Protein AF-A0A7G2CGA3-F1 (afdb_monomer)

Foldseek 3Di:
DVQQVDPAADPPDPDPQLRRGLCNLLDDPLLSVCCVPVHDVVSVVLLPDADDAFQDHDHPVSNVQSVVQVCVVCVVVVVVCVVPVPDDDDDDRRGRDDDPVCLPWDDFDRGTLVRLLPCVVCVQDDDDPLPSRLVRLLVVLVCLQPLAQDPDDLVNLCVLLVNPPCPPVPVDPDDPLVVLVVSLVVLCVVLPCVVDVVSVVSNVSNVVSSVVSPPPDPPPSHRDVVSVLSSLSSLLVSCVNVVVPPLVDDNPCVVVLVVVVVVLVVPPCQVVDPDNSVVSSVSNVVSNVVSHDPPDD

Sequence (297 aa):
MTHLVQSFTFSQSTNETVRHSILSPLFPPAMVCYLNNHGPERFADIFLGEYETPETVWGKEMRRFLSSKIAFHVSDFTARLLGNNTLLYQYCPIAAVEYEQLRNEIFCHQYYLRHLCNEQLYPDWTILEPVSFLRAILDTWRLELNKKPNELTTDLCLEELEITDLKAEISGDSFPLAKVRKAYFTLAAQFHPDKNPNGRERFEKIQKAYEFLTSSSIESSEPNPANIFLLLRSQSILFKRCSNVLKEYKYAGYELLLKLLKSELDDPEAFRKETILITLRSRVVLLYGRECPPQCG

Mean predicted aligned error: 13.31 Å

Solvent-accessible surface area (backbone atoms only — not comparable to full-atom values): 17760 Å² total; per-residue (Å²): 120,76,53,58,73,52,100,48,75,48,86,85,53,90,49,66,72,44,15,30,27,74,52,46,35,66,42,58,64,39,57,53,51,43,35,71,74,64,29,69,70,57,36,50,53,53,72,73,44,70,41,85,47,34,51,41,77,42,42,68,65,58,53,51,50,48,51,51,54,52,49,60,70,46,43,66,57,52,60,50,37,76,78,36,82,84,65,77,86,77,90,71,90,74,74,67,62,82,55,77,96,47,74,89,54,53,78,47,88,59,34,32,36,64,54,55,56,33,50,87,86,41,72,81,72,82,75,78,60,62,68,63,43,50,51,40,47,51,51,52,49,52,50,46,73,61,48,60,62,62,89,73,41,74,67,58,31,31,57,66,51,70,52,82,78,54,86,79,55,70,88,46,104,60,82,63,60,69,59,55,49,52,37,46,54,56,50,46,69,66,24,30,54,92,81,25,82,87,23,41,71,58,35,54,49,40,48,52,28,50,52,54,76,66,44,92,63,82,71,66,44,58,66,53,66,69,59,54,44,38,54,49,47,40,50,40,51,47,48,73,75,43,38,86,71,50,58,83,52,83,78,83,54,57,68,58,54,50,53,55,49,52,61,40,72,75,36,90,62,51,87,74,44,95,69,61,59,66,66,49,50,53,46,41,53,49,52,52,60,72,62,45,75,88,75,85,130

Secondary structure (DSSP, 8-state):
-GGGSS----TT-SSHHHHT-TTTTTS-HHHHHHHHHHHHHHHHHHHHS-EE-SS-EE-HHHHHHHHHHHHHHHHHHHHHHHH-TTPPPPP-PPPP---GGGTT--EETTEEHHHHT-TTT-TTPPPSSHHHHHHHHHHHHHHHHT----S--HHHHHHHTT--GGGGTTTSS---HHHHHHHHHHHHHHH-TTT-TT-HHHHHHHHHHHHHHHSS----SS--HHHHHHHHHHHHHHHHHHHHHHTTS--TTHHHHHHHHHHHHS-TTGGGSSS-HHHHHHHHHHHHHHHS-----

Structure (mmCIF, N/CA/C/O backbone):
data_AF-A0A7G2CGA3-F1
#
_entry.id   AF-A0A7G2CGA3-F1
#
loop_
_atom_site.group_PDB
_atom_site.id
_atom_site.type_symbol
_atom_site.label_atom_id
_atom_site.label_alt_id
_atom_site.label_comp_id
_atom_site.label_asym_id
_atom_site.label_entity_id
_atom_site.label_seq_id
_atom_site.pdbx_PDB_ins_code
_atom_site.Cartn_x
_atom_site.Cartn_y
_atom_site.Cartn_z
_atom_site.occupancy
_atom_site.B_iso_or_equiv
_atom_site.auth_seq_id
_atom_site.auth_comp_id
_atom_site.auth_asym_id
_atom_site.auth_atom_id
_atom_site.pdbx_PDB_model_num
ATOM 1 N N . MET A 1 1 ? -5.327 -18.948 -9.304 1.00 59.81 1 MET A N 1
ATOM 2 C CA . MET A 1 1 ? -5.048 -17.743 -10.115 1.00 59.81 1 MET A CA 1
ATOM 3 C C . MET A 1 1 ? -3.568 -17.690 -10.454 1.00 59.81 1 MET A C 1
ATOM 5 O O . MET A 1 1 ? -2.750 -17.935 -9.582 1.00 59.81 1 MET A O 1
ATOM 9 N N . THR A 1 2 ? -3.226 -17.410 -11.710 1.00 70.12 2 THR A N 1
ATOM 10 C CA . THR A 1 2 ? -1.874 -17.563 -12.284 1.00 70.12 2 THR A CA 1
ATOM 11 C C . THR A 1 2 ? -0.827 -16.603 -11.711 1.00 70.12 2 THR A C 1
ATOM 13 O O . THR A 1 2 ? 0.357 -16.915 -11.751 1.00 70.12 2 THR A O 1
ATOM 16 N N . HIS A 1 3 ? -1.243 -15.470 -11.134 1.00 73.69 3 HIS A N 1
ATOM 17 C CA . HIS A 1 3 ? -0.324 -14.453 -10.605 1.00 73.69 3 HIS A CA 1
ATOM 18 C C . HIS A 1 3 ? 0.443 -14.886 -9.339 1.00 73.69 3 HIS A C 1
ATOM 20 O O . HIS A 1 3 ? 1.430 -14.241 -9.005 1.00 73.69 3 HIS A O 1
ATOM 26 N N . LEU A 1 4 ? 0.009 -15.970 -8.677 1.00 73.88 4 LEU A N 1
ATOM 27 C CA . LEU A 1 4 ? 0.652 -16.576 -7.496 1.00 73.88 4 LEU A CA 1
ATOM 28 C C . LEU A 1 4 ? 1.499 -17.815 -7.835 1.00 73.88 4 LEU A C 1
ATOM 30 O O . LEU A 1 4 ? 2.078 -18.435 -6.952 1.00 73.88 4 LEU A O 1
ATOM 34 N N . VAL A 1 5 ? 1.517 -18.236 -9.105 1.00 67.50 5 VAL A N 1
ATOM 35 C CA . VAL A 1 5 ? 2.146 -19.503 -9.533 1.00 67.50 5 VAL A CA 1
ATOM 36 C C . VAL A 1 5 ? 3.648 -19.332 -9.790 1.00 67.50 5 VAL A C 1
ATOM 38 O O . VAL A 1 5 ? 4.376 -20.310 -9.940 1.00 67.50 5 VAL A O 1
ATOM 41 N N . GLN A 1 6 ? 4.136 -18.093 -9.830 1.00 65.75 6 GLN A N 1
ATOM 42 C CA . GLN A 1 6 ? 5.546 -17.798 -10.052 1.00 65.75 6 GLN A CA 1
ATOM 43 C C . GLN A 1 6 ? 6.284 -17.700 -8.716 1.00 65.75 6 GLN A C 1
ATOM 45 O O . GLN A 1 6 ? 5.798 -17.078 -7.775 1.00 65.75 6 GLN A O 1
ATOM 50 N N . SER A 1 7 ? 7.479 -18.289 -8.638 1.00 58.94 7 SER A N 1
ATOM 51 C CA . SER A 1 7 ? 8.369 -18.173 -7.481 1.00 58.94 7 SER A CA 1
ATOM 52 C C . SER A 1 7 ? 8.992 -16.773 -7.432 1.00 58.94 7 SER A C 1
ATOM 54 O O . SER A 1 7 ? 10.153 -16.584 -7.796 1.00 58.94 7 SER A O 1
ATOM 56 N N . PHE A 1 8 ? 8.202 -15.776 -7.043 1.00 60.16 8 PHE A N 1
ATOM 57 C CA . PHE A 1 8 ? 8.652 -14.404 -6.851 1.00 60.16 8 PHE A CA 1
ATOM 58 C C . PHE A 1 8 ? 8.225 -13.927 -5.463 1.00 60.16 8 PHE A C 1
ATOM 60 O O . PHE A 1 8 ? 7.083 -14.137 -5.058 1.00 60.16 8 PHE A O 1
ATOM 67 N N . THR A 1 9 ? 9.147 -13.302 -4.731 1.00 57.88 9 THR A N 1
ATOM 68 C CA . THR A 1 9 ? 8.876 -12.764 -3.394 1.00 57.88 9 THR A CA 1
ATOM 69 C C . THR A 1 9 ? 9.247 -11.292 -3.378 1.00 57.88 9 THR A C 1
ATOM 71 O O . THR A 1 9 ? 10.426 -10.944 -3.427 1.00 57.88 9 THR A O 1
ATOM 74 N N . PHE A 1 10 ? 8.248 -10.420 -3.289 1.00 60.41 10 PHE A N 1
ATOM 75 C CA . PHE A 1 10 ? 8.465 -8.998 -3.067 1.00 60.41 10 PHE A CA 1
ATOM 76 C C . PHE A 1 10 ? 8.585 -8.726 -1.560 1.00 60.41 10 PHE A C 1
ATOM 78 O O . PHE A 1 10 ? 7.677 -9.017 -0.779 1.00 60.41 10 PHE A O 1
ATOM 85 N N . SER A 1 11 ? 9.739 -8.221 -1.124 1.00 51.22 11 SER A N 1
ATOM 86 C CA . SER A 1 11 ? 10.135 -8.212 0.291 1.00 51.22 11 SER A CA 1
ATOM 87 C C . SER A 1 11 ? 9.393 -7.184 1.152 1.00 51.22 11 SER A C 1
ATOM 89 O O . SER A 1 11 ? 9.294 -7.390 2.363 1.00 51.22 11 SER A O 1
ATOM 91 N N . GLN A 1 12 ? 8.826 -6.127 0.562 1.00 55.16 12 GLN A N 1
ATOM 92 C CA . GLN A 1 12 ? 8.381 -4.941 1.308 1.00 55.16 12 GLN A CA 1
ATOM 93 C C . GLN A 1 12 ? 6.911 -4.947 1.768 1.00 55.16 12 GLN A C 1
ATOM 95 O O . GLN A 1 12 ? 6.556 -4.155 2.636 1.00 55.16 12 GLN A O 1
ATOM 100 N N . SER A 1 13 ? 6.035 -5.819 1.251 1.00 58.06 13 SER A N 1
ATOM 101 C CA . SER A 1 13 ? 4.614 -5.795 1.641 1.00 58.06 13 SER A CA 1
ATOM 102 C C . SER A 1 13 ? 4.315 -6.665 2.867 1.00 58.06 13 SER A C 1
ATOM 104 O O . SER A 1 13 ? 4.768 -7.802 2.960 1.00 58.06 13 SER A O 1
ATOM 106 N N . THR A 1 14 ? 3.486 -6.169 3.788 1.00 59.56 14 THR A N 1
ATOM 107 C CA . THR A 1 14 ? 3.021 -6.924 4.969 1.00 59.56 14 THR A CA 1
ATOM 108 C C . THR A 1 14 ? 2.018 -8.026 4.615 1.00 59.56 14 THR A C 1
ATOM 110 O O . THR A 1 14 ? 1.963 -9.045 5.297 1.00 59.56 14 THR A O 1
ATOM 113 N N . ASN A 1 15 ? 1.259 -7.853 3.529 1.00 68.25 15 ASN A N 1
ATOM 114 C CA . ASN A 1 15 ? 0.275 -8.828 3.061 1.00 68.25 15 ASN A CA 1
ATOM 115 C C . ASN A 1 15 ? 0.933 -9.943 2.239 1.00 68.25 15 ASN A C 1
ATOM 117 O O . ASN A 1 15 ? 1.568 -9.674 1.219 1.00 68.25 15 ASN A O 1
ATOM 121 N N . GLU A 1 16 ? 0.720 -11.195 2.642 1.00 70.94 16 GLU A N 1
ATOM 122 C CA . GLU A 1 16 ? 1.293 -12.395 2.015 1.00 70.94 16 GLU A CA 1
ATOM 123 C C . GLU A 1 16 ? 0.902 -12.534 0.534 1.00 70.94 16 GLU A C 1
ATOM 125 O O . GLU A 1 16 ? 1.762 -12.744 -0.319 1.00 70.94 16 GLU A O 1
ATOM 130 N N . THR A 1 17 ? -0.365 -12.284 0.193 1.00 73.81 17 THR A N 1
ATOM 131 C CA . THR A 1 17 ? -0.848 -12.297 -1.199 1.00 73.81 17 THR A CA 1
ATOM 132 C C . THR A 1 17 ? -0.090 -11.313 -2.089 1.00 73.81 17 THR A C 1
ATOM 134 O O . THR A 1 17 ? 0.246 -11.626 -3.229 1.00 73.81 17 THR A O 1
ATOM 137 N N . VAL A 1 18 ? 0.223 -10.128 -1.563 1.00 76.31 18 VAL A N 1
ATOM 138 C CA . VAL A 1 18 ? 0.983 -9.104 -2.290 1.00 76.31 18 VAL A CA 1
ATOM 139 C C . VAL A 1 18 ? 2.455 -9.512 -2.391 1.00 76.31 18 VAL A C 1
ATOM 141 O O . VAL A 1 18 ? 3.077 -9.308 -3.429 1.00 76.31 18 VAL A O 1
ATOM 144 N N . ARG A 1 19 ? 3.022 -10.179 -1.381 1.00 74.88 19 ARG A N 1
ATOM 145 C CA . ARG A 1 19 ? 4.416 -10.653 -1.449 1.00 74.88 19 ARG A CA 1
ATOM 146 C C . ARG A 1 19 ? 4.637 -11.672 -2.561 1.00 74.88 19 ARG A C 1
ATOM 148 O O . ARG A 1 19 ? 5.688 -11.642 -3.190 1.00 74.88 19 ARG A O 1
ATOM 155 N N . HIS A 1 20 ? 3.664 -12.545 -2.801 1.00 76.19 20 HIS A N 1
ATOM 156 C CA . HIS A 1 20 ? 3.784 -13.652 -3.755 1.00 76.19 20 HIS A CA 1
ATOM 157 C C . HIS A 1 20 ? 3.215 -13.355 -5.144 1.00 76.19 20 HIS A C 1
ATOM 159 O O . HIS A 1 20 ? 3.249 -14.212 -6.026 1.00 76.19 20 HIS A O 1
ATOM 165 N N . SER A 1 21 ? 2.678 -12.155 -5.358 1.00 81.44 21 SER A N 1
ATOM 166 C CA . SER A 1 21 ? 2.098 -11.779 -6.640 1.00 81.44 21 SER A CA 1
ATOM 167 C C . SER A 1 21 ? 3.138 -11.151 -7.564 1.00 81.44 21 SER A C 1
ATOM 169 O O . SER A 1 21 ? 3.772 -10.150 -7.228 1.00 81.44 21 SER A O 1
ATOM 171 N N . ILE A 1 22 ? 3.247 -11.674 -8.790 1.00 82.00 22 ILE A N 1
ATOM 172 C CA . ILE A 1 22 ? 4.050 -11.049 -9.859 1.00 82.00 22 ILE A CA 1
ATOM 173 C C . ILE A 1 22 ? 3.524 -9.660 -10.255 1.00 82.00 22 ILE A C 1
ATOM 175 O O . ILE A 1 22 ? 4.232 -8.867 -10.866 1.00 82.00 22 ILE A O 1
ATOM 179 N N . LEU A 1 23 ? 2.269 -9.358 -9.917 1.00 85.75 23 LEU A N 1
ATOM 180 C CA . LEU A 1 23 ? 1.613 -8.098 -10.252 1.00 85.75 23 LEU A CA 1
ATOM 181 C C . LEU A 1 23 ? 1.938 -6.970 -9.270 1.00 85.75 23 LEU A C 1
ATOM 183 O O . LEU A 1 23 ? 1.654 -5.815 -9.574 1.00 85.75 23 LEU A O 1
ATOM 187 N N . SER A 1 24 ? 2.550 -7.274 -8.128 1.00 84.56 24 SER A N 1
ATOM 188 C CA . SER A 1 24 ? 2.861 -6.296 -7.080 1.00 84.56 24 SER A CA 1
ATOM 189 C C . SER A 1 24 ? 3.786 -5.150 -7.496 1.00 84.56 24 SER A C 1
ATOM 191 O O . SER A 1 24 ? 3.581 -4.045 -7.007 1.00 84.56 24 SER A O 1
ATOM 193 N N . PRO A 1 25 ? 4.757 -5.331 -8.414 1.00 82.12 25 PRO A N 1
ATOM 194 C CA . PRO A 1 25 ? 5.525 -4.208 -8.947 1.00 82.12 25 PRO A CA 1
ATOM 195 C C . PRO A 1 25 ? 4.696 -3.294 -9.856 1.00 82.12 25 PRO A C 1
ATOM 197 O O . PRO A 1 25 ? 5.048 -2.137 -10.044 1.00 82.12 25 PRO A O 1
ATOM 200 N N . LEU A 1 26 ? 3.621 -3.801 -10.461 1.00 86.19 26 LEU A N 1
ATOM 201 C CA . LEU A 1 26 ? 2.827 -3.061 -11.442 1.00 86.19 26 LEU A CA 1
ATOM 202 C C . LEU A 1 26 ? 1.631 -2.368 -10.797 1.00 86.19 26 LEU A C 1
ATOM 204 O O . LEU A 1 26 ? 1.320 -1.229 -11.135 1.00 86.19 26 LEU A O 1
ATOM 208 N N . PHE A 1 27 ? 0.944 -3.056 -9.895 1.00 88.62 27 PHE A N 1
ATOM 209 C CA . PHE A 1 27 ? -0.330 -2.621 -9.346 1.00 88.62 27 PHE A CA 1
ATOM 210 C C . PHE A 1 27 ? -0.225 -2.202 -7.883 1.00 88.62 27 PHE A C 1
ATOM 212 O O . PHE A 1 27 ? 0.575 -2.766 -7.136 1.00 88.62 27 PHE A O 1
ATOM 219 N N . PRO A 1 28 ? -1.093 -1.276 -7.438 1.00 89.12 28 PRO A N 1
ATOM 220 C CA . PRO A 1 28 ? -1.254 -1.010 -6.020 1.00 89.12 28 PRO A CA 1
ATOM 221 C C . PRO A 1 28 ? -1.604 -2.291 -5.240 1.00 89.12 28 PRO A C 1
ATOM 223 O O . PRO A 1 28 ? -2.365 -3.124 -5.749 1.00 89.12 28 PRO A O 1
ATOM 226 N N . PRO A 1 29 ? -1.147 -2.431 -3.981 1.00 86.56 29 PRO A N 1
ATOM 227 C CA . PRO A 1 29 ? -1.445 -3.596 -3.143 1.00 86.56 29 PRO A CA 1
ATOM 228 C C . PRO A 1 29 ? -2.942 -3.927 -3.055 1.00 86.56 29 PRO A C 1
ATOM 230 O O . PRO A 1 29 ? -3.324 -5.094 -3.118 1.00 86.56 29 PRO A O 1
ATOM 233 N N . ALA A 1 30 ? -3.792 -2.898 -2.989 1.00 88.06 30 ALA A N 1
ATOM 234 C CA . ALA A 1 30 ? -5.242 -3.044 -2.936 1.00 88.06 30 ALA A CA 1
ATOM 235 C C . ALA A 1 30 ? -5.818 -3.754 -4.161 1.00 88.06 30 ALA A C 1
ATOM 237 O O . ALA A 1 30 ? -6.663 -4.629 -4.025 1.00 88.06 30 ALA A O 1
ATOM 238 N N . MET A 1 31 ? -5.311 -3.448 -5.356 1.00 89.19 31 MET A N 1
ATOM 239 C CA . MET A 1 31 ? -5.761 -4.086 -6.590 1.00 89.19 31 MET A CA 1
ATOM 240 C C . MET A 1 31 ? -5.365 -5.559 -6.672 1.00 89.19 31 MET A C 1
ATOM 242 O O . MET A 1 31 ? -6.126 -6.374 -7.191 1.00 89.19 31 MET A O 1
ATOM 246 N N . VAL A 1 32 ? -4.192 -5.910 -6.140 1.00 88.38 32 VAL A N 1
ATOM 247 C CA . VAL A 1 32 ? -3.752 -7.307 -6.046 1.00 88.38 32 VAL A CA 1
ATOM 248 C C . VAL A 1 32 ? -4.652 -8.081 -5.079 1.00 88.38 32 VAL A C 1
ATOM 250 O O . VAL A 1 32 ? -5.121 -9.168 -5.419 1.00 88.38 32 VAL A O 1
ATOM 253 N N . CYS A 1 33 ? -4.960 -7.505 -3.913 1.00 87.00 33 CYS A N 1
ATOM 254 C CA . CYS A 1 33 ? -5.919 -8.087 -2.972 1.00 87.00 33 CYS A CA 1
ATOM 255 C C . CYS A 1 33 ? -7.327 -8.193 -3.582 1.00 87.00 33 CYS A C 1
ATOM 257 O O . CYS A 1 33 ? -7.973 -9.231 -3.453 1.00 87.00 33 CYS A O 1
ATOM 259 N N . TYR A 1 34 ? -7.780 -7.165 -4.304 1.00 88.50 34 TYR A N 1
ATOM 260 C CA . TYR A 1 34 ? -9.086 -7.145 -4.961 1.00 88.50 34 TYR A CA 1
ATOM 261 C C . TYR A 1 34 ? -9.213 -8.264 -5.995 1.00 88.50 34 TYR A C 1
ATOM 263 O O . TYR A 1 34 ? -10.202 -8.997 -5.999 1.00 88.50 34 TYR A O 1
ATOM 271 N N . LEU A 1 35 ? -8.183 -8.452 -6.830 1.00 89.44 35 LEU A N 1
ATOM 272 C CA . LEU A 1 35 ? -8.121 -9.559 -7.781 1.00 89.44 35 LEU A CA 1
ATOM 273 C C . LEU A 1 35 ? -8.224 -10.908 -7.067 1.00 89.44 35 LEU A C 1
ATOM 275 O O . LEU A 1 35 ? -8.931 -11.793 -7.544 1.00 89.44 35 LEU A O 1
ATOM 279 N N . ASN A 1 36 ? -7.538 -11.059 -5.930 1.00 87.00 36 ASN A N 1
ATOM 280 C CA . ASN A 1 36 ? -7.558 -12.294 -5.157 1.00 87.00 36 ASN A CA 1
ATOM 281 C C . ASN A 1 36 ? -8.939 -12.598 -4.549 1.00 87.00 36 ASN A C 1
ATOM 283 O O . ASN A 1 36 ? -9.370 -13.749 -4.561 1.00 87.00 36 ASN A O 1
ATOM 287 N N . ASN A 1 37 ? -9.635 -11.573 -4.057 1.00 86.50 37 ASN A N 1
ATOM 288 C CA . ASN A 1 37 ? -10.886 -11.726 -3.314 1.00 86.50 37 ASN A CA 1
ATOM 289 C C . ASN A 1 37 ? -12.129 -11.780 -4.216 1.00 86.50 37 ASN A C 1
ATOM 291 O O . ASN A 1 37 ? -13.026 -12.584 -3.976 1.00 86.50 37 ASN A O 1
ATOM 295 N N . HIS A 1 38 ? -12.192 -10.936 -5.251 1.00 87.00 38 HIS A N 1
ATOM 296 C CA . HIS A 1 38 ? -13.372 -10.784 -6.115 1.00 87.00 38 HIS A CA 1
ATOM 297 C C . HIS A 1 38 ? -13.230 -11.469 -7.480 1.00 87.00 38 HIS A C 1
ATOM 299 O O . HIS A 1 38 ? -14.215 -11.601 -8.209 1.00 87.00 38 HIS A O 1
ATOM 305 N N . GLY A 1 39 ? -12.025 -11.925 -7.825 1.00 89.12 39 GLY A N 1
ATOM 306 C CA . GLY A 1 39 ? -11.748 -12.635 -9.067 1.00 89.12 39 GLY A CA 1
ATOM 307 C C . GLY A 1 39 ? -11.509 -11.728 -10.285 1.00 89.12 39 GLY A C 1
ATOM 308 O O . GLY A 1 39 ? -11.606 -10.500 -10.211 1.00 89.12 39 GLY A O 1
ATOM 309 N N . PRO A 1 40 ? -11.166 -12.338 -11.436 1.00 90.62 40 PRO A N 1
ATOM 310 C CA . PRO A 1 40 ? -10.675 -11.619 -12.611 1.00 90.62 40 PRO A CA 1
ATOM 311 C C . PRO A 1 40 ? -11.746 -10.804 -13.341 1.00 90.62 40 PRO A C 1
ATOM 313 O O . PRO A 1 40 ? -11.421 -9.759 -13.895 1.00 90.62 40 PRO A O 1
ATOM 316 N N . GLU A 1 41 ? -13.007 -11.245 -13.338 1.00 90.69 41 GLU A N 1
ATOM 317 C CA . GLU A 1 41 ? -14.095 -10.536 -14.029 1.00 90.69 41 GLU A CA 1
ATOM 318 C C . GLU A 1 41 ? -14.362 -9.175 -13.379 1.00 90.69 41 GLU A C 1
ATOM 320 O O . GLU A 1 41 ? -14.282 -8.142 -14.038 1.00 90.69 41 GLU A O 1
ATOM 325 N N . ARG A 1 42 ? -14.553 -9.159 -12.054 1.00 90.12 42 ARG A N 1
ATOM 326 C CA . ARG A 1 42 ? -14.724 -7.918 -11.283 1.00 90.12 42 ARG A CA 1
ATOM 327 C C . ARG A 1 42 ? -13.490 -7.031 -11.343 1.00 90.12 42 ARG A C 1
ATOM 329 O O . ARG A 1 42 ? -13.606 -5.812 -11.410 1.00 90.12 42 ARG A O 1
ATOM 336 N N . PHE A 1 43 ? -12.303 -7.632 -11.338 1.00 91.56 43 PHE A N 1
ATOM 337 C CA . PHE A 1 43 ? -11.066 -6.883 -11.510 1.00 91.56 43 PHE A CA 1
ATOM 338 C C . PHE A 1 43 ? -11.001 -6.175 -12.868 1.00 91.56 43 PHE A C 1
ATOM 340 O O . PHE A 1 43 ? -10.539 -5.040 -12.921 1.00 91.56 43 PHE A O 1
ATOM 347 N N . ALA A 1 44 ? -11.459 -6.806 -13.955 1.00 92.12 44 ALA A N 1
ATOM 348 C CA . ALA A 1 44 ? -11.476 -6.181 -15.276 1.00 92.12 44 ALA A CA 1
ATOM 349 C C . ALA A 1 44 ? -12.384 -4.942 -15.303 1.00 92.12 44 ALA A C 1
ATOM 351 O O . ALA A 1 44 ? -11.978 -3.912 -15.844 1.00 92.12 44 ALA A O 1
ATOM 352 N N . ASP A 1 45 ? -13.548 -5.006 -14.652 1.00 91.44 45 ASP A N 1
ATOM 353 C CA . ASP A 1 45 ? -14.443 -3.853 -14.499 1.00 91.44 45 ASP A CA 1
ATOM 354 C C . ASP A 1 45 ? -13.742 -2.704 -13.759 1.00 91.44 45 ASP A C 1
ATOM 356 O O . ASP A 1 45 ? -13.696 -1.577 -14.258 1.00 91.44 45 ASP A O 1
ATOM 360 N N . ILE A 1 46 ? -13.111 -3.003 -12.613 1.00 91.50 46 ILE A N 1
ATOM 361 C CA . ILE A 1 46 ? -12.335 -2.015 -11.850 1.00 91.50 46 ILE A CA 1
ATOM 362 C C . ILE A 1 46 ? -11.198 -1.434 -12.692 1.00 91.50 46 ILE A C 1
ATOM 364 O O . ILE A 1 46 ? -11.008 -0.220 -12.736 1.00 91.50 46 ILE A O 1
ATOM 368 N N . PHE A 1 47 ? -10.458 -2.287 -13.397 1.00 90.81 47 PHE A N 1
ATOM 369 C CA . PHE A 1 47 ? -9.324 -1.883 -14.218 1.00 90.81 47 PHE A CA 1
ATOM 370 C C . PHE A 1 47 ? -9.741 -0.993 -15.398 1.00 90.81 47 PHE A C 1
ATOM 372 O O . PHE A 1 47 ? -8.959 -0.148 -15.833 1.00 90.81 47 PHE A O 1
ATOM 379 N N . LEU A 1 48 ? -10.951 -1.153 -15.936 1.00 90.75 48 LEU A N 1
ATOM 380 C CA . LEU A 1 48 ? -11.457 -0.344 -17.047 1.00 90.75 48 LEU A CA 1
ATOM 381 C C . LEU A 1 48 ? -12.195 0.925 -16.592 1.00 90.75 48 LEU A C 1
ATOM 383 O O . LEU A 1 48 ? -12.250 1.892 -17.363 1.00 90.75 48 LEU A O 1
ATOM 387 N N . GLY A 1 49 ? -12.706 0.957 -15.365 1.00 90.12 49 GLY A N 1
ATOM 388 C CA . GLY A 1 49 ? -13.404 2.110 -14.805 1.00 90.12 49 GLY A CA 1
ATOM 389 C C . GLY A 1 49 ? -12.516 3.083 -14.026 1.00 90.12 49 GLY A C 1
ATOM 390 O O . GLY A 1 49 ? -11.293 3.140 -14.189 1.00 90.12 49 GLY A O 1
ATOM 391 N N . GLU A 1 50 ? -13.183 3.902 -13.217 1.00 91.75 50 GLU A N 1
ATOM 392 C CA . GLU A 1 50 ? -12.599 4.877 -12.299 1.00 91.75 50 GLU A CA 1
ATOM 393 C C . GLU A 1 50 ? -13.307 4.719 -10.953 1.00 91.75 50 GLU A C 1
ATOM 395 O O . GLU A 1 50 ? -14.533 4.811 -10.878 1.00 91.75 50 GLU A O 1
ATOM 400 N N . TYR A 1 51 ? -12.540 4.416 -9.909 1.00 88.81 51 TYR A N 1
ATOM 401 C CA . TYR A 1 51 ? -13.061 4.063 -8.595 1.00 88.81 51 TYR A CA 1
ATOM 402 C C . TYR A 1 51 ? -12.206 4.710 -7.510 1.00 88.81 51 TYR A C 1
ATOM 404 O O . TYR A 1 51 ? -10.984 4.587 -7.520 1.00 88.81 51 TYR A O 1
ATOM 412 N N . GLU A 1 52 ? -12.857 5.362 -6.551 1.00 87.44 52 GLU A N 1
ATOM 413 C CA . GLU A 1 52 ? -12.212 6.005 -5.396 1.00 87.44 52 GLU A CA 1
ATOM 414 C C . GLU A 1 52 ? -12.784 5.467 -4.082 1.00 87.44 52 GLU A C 1
ATOM 416 O O . GLU A 1 52 ? -13.161 6.208 -3.179 1.00 87.44 52 GLU A O 1
ATOM 421 N N . THR A 1 53 ? -12.903 4.148 -3.984 1.00 87.88 53 THR A N 1
ATOM 422 C CA . THR A 1 53 ? -13.499 3.462 -2.830 1.00 87.88 53 THR A CA 1
ATOM 423 C C . THR A 1 53 ? -12.450 3.123 -1.767 1.00 87.88 53 THR A C 1
ATOM 425 O O . THR A 1 53 ? -11.268 3.001 -2.094 1.00 87.88 53 THR A O 1
ATOM 428 N N . PRO A 1 54 ? -12.854 2.878 -0.506 1.00 85.25 54 PRO A N 1
ATOM 429 C CA . PRO A 1 54 ? -11.934 2.417 0.535 1.00 85.25 54 PRO A CA 1
ATOM 430 C C . PRO A 1 54 ? -11.167 1.134 0.178 1.00 85.25 54 PRO A C 1
ATOM 432 O O . PRO A 1 54 ? -10.057 0.951 0.663 1.00 85.25 54 PRO A O 1
ATOM 435 N N . GLU A 1 55 ? -11.728 0.260 -0.661 1.00 87.81 55 GLU A N 1
ATOM 436 C CA . GLU A 1 55 ? -11.086 -0.988 -1.116 1.00 87.81 55 GLU A CA 1
ATOM 437 C C . GLU A 1 55 ? -10.239 -0.809 -2.378 1.00 87.81 55 GLU A C 1
ATOM 439 O O . GLU A 1 55 ? -9.313 -1.576 -2.625 1.00 87.81 55 GLU A O 1
ATOM 444 N N . THR A 1 56 ? -10.540 0.204 -3.188 1.00 88.75 56 THR A N 1
ATOM 445 C CA . THR A 1 56 ? -9.921 0.379 -4.503 1.00 88.75 56 THR A CA 1
ATOM 446 C C . THR A 1 56 ? -9.898 1.844 -4.892 1.00 88.75 56 THR A C 1
ATOM 448 O O . THR A 1 56 ? -10.949 2.448 -5.112 1.00 88.75 56 THR A O 1
ATOM 451 N N . VAL A 1 57 ? -8.682 2.373 -5.023 1.00 90.44 57 VAL A N 1
ATOM 452 C CA . VAL A 1 57 ? -8.384 3.692 -5.579 1.00 90.44 57 VAL A CA 1
ATOM 453 C C . VAL A 1 57 ? -7.654 3.461 -6.897 1.00 90.44 57 VAL A C 1
ATOM 455 O O . VAL A 1 57 ? -6.496 3.039 -6.920 1.00 90.44 57 VAL A O 1
ATOM 458 N N . TRP A 1 58 ? -8.367 3.659 -8.000 1.00 92.50 58 TRP A N 1
ATOM 459 C CA . TRP A 1 58 ? -7.870 3.432 -9.347 1.00 92.50 58 TRP A CA 1
ATOM 460 C C . TRP A 1 58 ? -8.520 4.400 -10.327 1.00 92.50 58 TRP A C 1
ATOM 462 O O . TRP A 1 58 ? -9.732 4.390 -10.528 1.00 92.50 58 TRP A O 1
ATOM 472 N N . GLY A 1 59 ? -7.693 5.232 -10.956 1.00 91.19 59 GLY A N 1
ATOM 473 C CA . GLY A 1 59 ? -8.144 6.274 -11.872 1.00 91.19 59 GLY A CA 1
ATOM 474 C C . GLY A 1 59 ? -7.504 6.185 -13.254 1.00 91.19 59 GLY A C 1
ATOM 475 O O . GLY A 1 59 ? -6.551 5.443 -13.506 1.00 91.19 59 GLY A O 1
ATOM 476 N N . LYS A 1 60 ? -8.000 7.010 -14.178 1.00 90.81 60 LYS A N 1
ATOM 477 C CA . LYS A 1 60 ? -7.458 7.144 -15.540 1.00 90.81 60 LYS A CA 1
ATOM 478 C C . LYS A 1 60 ? -5.980 7.522 -15.568 1.00 90.81 60 LYS A C 1
ATOM 480 O O . LYS A 1 60 ? -5.245 7.062 -16.440 1.00 90.81 60 LYS A O 1
ATOM 485 N N . GLU A 1 61 ? -5.546 8.365 -14.639 1.00 89.81 61 GLU A N 1
ATOM 486 C CA . GLU A 1 61 ? -4.156 8.812 -14.546 1.00 89.81 61 GLU A CA 1
ATOM 487 C C . GLU A 1 61 ? -3.223 7.672 -14.143 1.00 89.81 61 GLU A C 1
ATOM 489 O O . GLU A 1 61 ? -2.233 7.433 -14.831 1.00 89.81 61 GLU A O 1
ATOM 494 N N . MET A 1 62 ? -3.590 6.900 -13.115 1.00 91.25 62 MET A N 1
ATOM 495 C CA . MET A 1 62 ? -2.839 5.717 -12.681 1.00 91.25 62 MET A CA 1
ATOM 496 C C . MET A 1 62 ? -2.714 4.693 -13.817 1.00 91.25 62 MET A C 1
ATOM 498 O O . MET A 1 62 ? -1.623 4.194 -14.090 1.00 91.25 62 MET A O 1
ATOM 502 N N . ARG A 1 63 ? -3.799 4.457 -14.569 1.00 92.12 63 ARG A N 1
ATOM 503 C CA . ARG A 1 63 ? -3.794 3.586 -15.760 1.00 92.12 63 ARG A CA 1
ATOM 504 C C . ARG A 1 63 ? -2.851 4.061 -16.852 1.00 92.12 63 ARG A C 1
ATOM 506 O O . ARG A 1 63 ? -2.094 3.265 -17.412 1.00 92.12 63 ARG A O 1
ATOM 513 N N . ARG A 1 64 ? -2.903 5.354 -17.179 1.00 91.50 64 ARG A N 1
ATOM 514 C CA . ARG A 1 64 ? -2.015 5.967 -18.177 1.00 91.50 64 ARG A CA 1
ATOM 515 C C . ARG A 1 64 ? -0.559 5.885 -17.738 1.00 91.50 64 ARG A C 1
ATOM 517 O O . ARG A 1 64 ? 0.297 5.564 -18.558 1.00 91.50 64 ARG A O 1
ATOM 524 N N . PHE A 1 65 ? -0.291 6.130 -16.459 1.00 91.06 65 PHE A N 1
ATOM 525 C CA . PHE A 1 65 ? 1.048 6.053 -15.894 1.00 91.06 65 PHE A CA 1
ATOM 526 C C . PHE A 1 65 ? 1.614 4.633 -15.967 1.00 91.06 65 PHE A C 1
ATOM 528 O O . PHE A 1 65 ? 2.704 4.442 -16.506 1.00 91.06 65 PHE A O 1
ATOM 535 N N . LEU A 1 66 ? 0.839 3.631 -15.540 1.00 91.38 66 LEU A N 1
ATOM 536 C CA . LEU A 1 66 ? 1.205 2.221 -15.667 1.00 91.38 66 LEU A CA 1
ATOM 537 C C . LEU A 1 66 ? 1.490 1.843 -17.127 1.00 91.38 66 LEU A C 1
ATOM 539 O O . LEU A 1 66 ? 2.532 1.266 -17.431 1.00 91.38 66 LEU A O 1
ATOM 543 N N . SER A 1 67 ? 0.594 2.226 -18.040 1.00 91.31 67 SER A N 1
ATOM 544 C CA . SER A 1 67 ? 0.747 1.948 -19.474 1.00 91.31 67 SER A CA 1
ATOM 545 C C . SER A 1 67 ? 2.026 2.569 -20.039 1.00 91.31 67 SER A C 1
ATOM 547 O O . SER A 1 67 ? 2.750 1.915 -20.783 1.00 91.31 67 SER A O 1
ATOM 549 N N . SER A 1 68 ? 2.343 3.805 -19.643 1.00 90.44 68 SER A N 1
ATOM 550 C CA . SER A 1 68 ? 3.574 4.497 -20.033 1.00 90.44 68 SER A CA 1
ATOM 551 C C . SER A 1 68 ? 4.827 3.785 -19.511 1.00 90.44 68 SER A C 1
ATOM 553 O O . SER A 1 68 ? 5.779 3.579 -20.262 1.00 90.44 68 SER A O 1
ATOM 555 N N . LYS A 1 69 ? 4.821 3.327 -18.251 1.00 88.12 69 LYS A N 1
ATOM 556 C CA . LYS A 1 69 ? 5.939 2.574 -17.657 1.00 88.12 69 LYS A CA 1
ATOM 557 C C . LYS A 1 69 ? 6.179 1.241 -18.362 1.00 88.12 69 LYS A C 1
ATOM 559 O O . LYS A 1 69 ? 7.328 0.917 -18.659 1.00 88.12 69 LYS A O 1
ATOM 564 N N . ILE A 1 70 ? 5.114 0.502 -18.673 1.00 89.12 70 ILE A N 1
ATOM 565 C CA . ILE A 1 70 ? 5.206 -0.762 -19.416 1.00 89.12 70 ILE A CA 1
ATOM 566 C C . ILE A 1 70 ? 5.696 -0.503 -20.846 1.00 89.12 70 ILE A C 1
ATOM 568 O O . ILE A 1 70 ? 6.625 -1.167 -21.302 1.00 89.12 70 ILE A O 1
ATOM 572 N N . ALA A 1 71 ? 5.134 0.490 -21.541 1.00 89.50 71 ALA A N 1
ATOM 573 C CA . ALA A 1 71 ? 5.557 0.852 -22.893 1.00 89.50 71 ALA A CA 1
ATOM 574 C C . ALA A 1 71 ? 7.040 1.245 -22.936 1.00 89.50 71 ALA A C 1
ATOM 576 O O . ALA A 1 71 ? 7.773 0.787 -23.810 1.00 89.50 71 ALA A O 1
ATOM 577 N N . PHE A 1 72 ? 7.505 2.028 -21.959 1.00 88.19 72 PHE A N 1
ATOM 578 C CA . PHE A 1 72 ? 8.915 2.377 -21.822 1.00 88.19 72 PHE A CA 1
ATOM 579 C C . PHE A 1 72 ? 9.788 1.135 -21.601 1.00 88.19 72 PHE A C 1
ATOM 581 O O . PHE A 1 72 ? 10.795 0.976 -22.286 1.00 88.19 72 PHE A O 1
ATOM 588 N N . HIS A 1 73 ? 9.381 0.224 -20.713 1.00 85.75 73 HIS A N 1
ATOM 589 C CA . HIS A 1 73 ? 10.120 -1.011 -20.439 1.00 85.75 73 HIS A CA 1
ATOM 590 C C . HIS A 1 73 ? 10.265 -1.909 -21.681 1.00 85.75 73 HIS A C 1
ATOM 592 O O . HIS A 1 73 ? 11.321 -2.495 -21.900 1.00 85.75 73 HIS A O 1
ATOM 598 N N . VAL A 1 74 ? 9.228 -1.995 -22.520 1.00 87.75 74 VAL A N 1
ATOM 599 C CA . VAL A 1 74 ? 9.221 -2.856 -23.719 1.00 87.75 74 VAL A CA 1
ATOM 600 C C . VAL A 1 74 ? 9.754 -2.132 -24.970 1.00 87.75 74 VAL A C 1
ATOM 602 O O . VAL A 1 74 ? 10.004 -2.769 -25.995 1.00 87.75 74 VAL A O 1
ATOM 605 N N . SER A 1 75 ? 9.974 -0.814 -24.913 1.00 87.19 75 SER A N 1
ATOM 606 C CA . SER A 1 75 ? 10.357 0.004 -26.076 1.00 87.19 75 SER A CA 1
ATOM 607 C C . SER A 1 75 ? 11.665 -0.442 -26.745 1.00 87.19 75 SER A C 1
ATOM 609 O O . SER A 1 75 ? 11.698 -0.573 -27.969 1.00 87.19 75 SER A O 1
ATOM 611 N N . ASP A 1 76 ? 12.700 -0.762 -25.958 1.00 83.50 76 ASP A N 1
ATOM 612 C CA . ASP A 1 76 ? 13.991 -1.250 -26.470 1.00 83.50 76 ASP A CA 1
ATOM 613 C C . ASP A 1 76 ? 13.827 -2.555 -27.261 1.00 83.50 76 ASP A C 1
ATOM 615 O O . ASP A 1 76 ? 14.294 -2.692 -28.394 1.00 83.50 76 ASP A O 1
ATOM 619 N N . PHE A 1 77 ? 13.078 -3.505 -26.697 1.00 86.62 77 PHE A N 1
ATOM 620 C CA . PHE A 1 77 ? 12.809 -4.775 -27.361 1.00 86.62 77 PHE A CA 1
ATOM 621 C C . PHE A 1 77 ? 11.939 -4.597 -28.608 1.00 86.62 77 PHE A C 1
ATOM 623 O O . PHE A 1 77 ? 12.206 -5.222 -29.629 1.00 86.62 77 PHE A O 1
ATOM 630 N N . THR A 1 78 ? 10.941 -3.712 -28.557 1.00 87.19 78 THR A N 1
ATOM 631 C CA . THR A 1 78 ? 10.054 -3.436 -29.697 1.00 87.19 78 THR A CA 1
ATOM 632 C C . THR A 1 78 ? 10.846 -2.923 -30.899 1.00 87.19 78 THR A C 1
ATOM 634 O O . THR A 1 78 ? 10.658 -3.409 -32.014 1.00 87.19 78 THR A O 1
ATOM 637 N N . ALA A 1 79 ? 11.785 -1.996 -30.681 1.00 87.25 79 ALA A N 1
ATOM 638 C CA . ALA A 1 79 ? 12.654 -1.483 -31.738 1.00 87.25 79 ALA A CA 1
ATOM 639 C C . ALA A 1 79 ? 13.554 -2.581 -32.335 1.00 87.25 79 ALA A C 1
ATOM 641 O O . ALA A 1 79 ? 13.719 -2.664 -33.552 1.00 87.25 79 ALA A O 1
ATOM 642 N N . ARG A 1 80 ? 14.098 -3.466 -31.490 1.00 86.44 80 ARG A N 1
ATOM 643 C CA . ARG A 1 80 ? 14.944 -4.594 -31.916 1.00 86.44 80 ARG A CA 1
ATOM 644 C C . ARG A 1 80 ? 14.159 -5.665 -32.675 1.00 86.44 80 ARG A C 1
ATOM 646 O O . ARG A 1 80 ? 14.680 -6.222 -33.639 1.00 86.44 80 ARG A O 1
ATOM 653 N N . LEU A 1 81 ? 12.912 -5.917 -32.279 1.00 88.50 81 LEU A N 1
ATOM 654 C CA . LEU A 1 81 ? 12.024 -6.888 -32.916 1.00 88.50 81 LEU A CA 1
ATOM 655 C C . LEU A 1 81 ? 11.640 -6.468 -34.342 1.00 88.50 81 LEU A C 1
ATOM 657 O O . LEU A 1 81 ? 11.561 -7.316 -35.226 1.00 88.50 81 LEU A O 1
ATOM 661 N N . LEU A 1 82 ? 11.460 -5.163 -34.590 1.00 86.75 82 LEU A N 1
ATOM 662 C CA . LEU A 1 82 ? 11.223 -4.637 -35.942 1.00 86.75 82 LEU A CA 1
ATOM 663 C C . LEU A 1 82 ? 12.404 -4.906 -36.889 1.00 86.75 82 LEU A C 1
ATOM 665 O O . LEU A 1 82 ? 12.192 -5.120 -38.080 1.00 86.75 82 LEU A O 1
ATOM 669 N N . GLY A 1 83 ? 13.636 -4.911 -36.369 1.00 88.88 83 GLY A N 1
ATOM 670 C CA . GLY A 1 83 ? 14.836 -5.250 -37.140 1.00 88.88 83 GLY A CA 1
ATOM 671 C C . GLY A 1 83 ? 15.077 -6.756 -37.285 1.00 88.88 83 GLY A C 1
ATOM 672 O O . GLY A 1 83 ? 15.639 -7.190 -38.288 1.00 88.88 83 GLY A O 1
ATOM 673 N N . ASN A 1 84 ? 14.660 -7.560 -36.302 1.00 89.88 84 ASN A N 1
ATOM 674 C CA . ASN A 1 84 ? 14.795 -9.013 -36.321 1.00 89.88 84 ASN A CA 1
ATOM 675 C C . ASN A 1 84 ? 13.594 -9.692 -35.644 1.00 89.88 84 ASN A C 1
ATOM 677 O O . ASN A 1 84 ? 13.490 -9.730 -34.418 1.00 89.88 84 ASN A O 1
ATOM 681 N N . ASN A 1 85 ? 12.724 -10.295 -36.453 1.00 87.25 85 ASN A N 1
ATOM 682 C CA . ASN A 1 85 ? 11.501 -10.953 -35.993 1.00 87.25 85 ASN A CA 1
ATOM 683 C C . ASN A 1 85 ? 11.728 -12.321 -35.317 1.00 87.25 85 ASN A C 1
ATOM 685 O O . ASN A 1 85 ? 10.785 -12.868 -34.750 1.00 87.25 85 ASN A O 1
ATOM 689 N N . THR A 1 86 ? 12.948 -12.873 -35.340 1.00 90.75 86 THR A N 1
ATOM 690 C CA . THR A 1 86 ? 13.291 -14.118 -34.631 1.00 90.75 86 THR A CA 1
ATOM 691 C C . THR A 1 86 ? 13.938 -13.862 -33.270 1.00 90.75 86 THR A C 1
ATOM 693 O O . THR A 1 86 ? 14.401 -14.803 -32.623 1.00 90.75 86 THR A O 1
ATOM 696 N N . LEU A 1 87 ? 14.045 -12.600 -32.842 1.00 87.38 87 LEU A N 1
ATOM 697 C CA . LEU A 1 87 ? 14.703 -12.245 -31.590 1.00 87.38 87 LEU A CA 1
ATOM 698 C C . LEU A 1 87 ? 13.872 -12.724 -30.392 1.00 87.38 87 LEU A C 1
ATOM 700 O O . LEU A 1 87 ? 12.695 -12.393 -30.258 1.00 87.38 87 LEU A O 1
ATOM 704 N N . LEU A 1 88 ? 14.500 -13.482 -29.496 1.00 85.62 88 LEU A N 1
ATOM 705 C CA . LEU A 1 88 ? 13.864 -13.931 -28.261 1.00 85.62 88 LEU A CA 1
ATOM 706 C C . LEU A 1 88 ? 13.857 -12.801 -27.227 1.00 85.62 88 LEU A C 1
ATOM 708 O O . LEU A 1 88 ? 14.867 -12.123 -27.025 1.00 85.62 88 LEU A O 1
ATOM 712 N N . TYR A 1 89 ? 12.720 -12.615 -26.553 1.00 82.69 89 TYR A N 1
ATOM 713 C CA . TYR A 1 89 ? 12.619 -11.676 -25.441 1.00 82.69 89 TYR A CA 1
ATOM 714 C C . TYR A 1 89 ? 13.375 -12.221 -24.228 1.00 82.69 89 TYR A C 1
ATOM 716 O O . TYR A 1 89 ? 13.029 -13.272 -23.686 1.00 82.69 89 TYR A O 1
ATOM 724 N N . GLN A 1 90 ? 14.400 -11.493 -23.793 1.00 80.19 90 GLN A N 1
ATOM 725 C CA . GLN A 1 90 ? 15.077 -11.769 -22.535 1.00 80.19 90 GLN A CA 1
ATOM 726 C C . GLN A 1 90 ? 14.345 -11.032 -21.417 1.00 80.19 90 GLN A C 1
ATOM 728 O O . GLN A 1 90 ? 14.283 -9.803 -21.414 1.00 80.19 90 GLN A O 1
ATOM 733 N N . TYR A 1 91 ? 13.786 -11.793 -20.477 1.00 77.69 91 TYR A N 1
ATOM 734 C CA . TYR A 1 91 ? 13.056 -11.230 -19.348 1.00 77.69 91 TYR A CA 1
ATOM 735 C C . TYR A 1 91 ? 13.941 -10.296 -18.515 1.00 77.69 91 TYR A C 1
ATOM 737 O O . TYR A 1 91 ? 15.059 -10.654 -18.137 1.00 77.69 91 TYR A O 1
ATOM 745 N N . CYS A 1 92 ? 13.400 -9.122 -18.195 1.00 75.00 92 CYS A N 1
ATOM 746 C CA . CYS A 1 92 ? 13.988 -8.151 -17.287 1.00 75.00 92 CYS A CA 1
ATOM 747 C C . CYS A 1 92 ? 12.934 -7.758 -16.237 1.00 75.00 92 CYS A C 1
ATOM 749 O O . CYS A 1 92 ? 11.805 -7.445 -16.619 1.00 75.00 92 CYS A O 1
ATOM 751 N N . PRO A 1 93 ? 13.254 -7.767 -14.930 1.00 71.06 93 PRO A N 1
ATOM 752 C CA . PRO A 1 93 ? 12.319 -7.328 -13.900 1.00 71.06 93 PRO A CA 1
ATOM 753 C C . PRO A 1 93 ? 11.853 -5.883 -14.123 1.00 71.06 93 PRO A C 1
ATOM 755 O O . PRO A 1 93 ? 12.657 -4.980 -14.363 1.00 71.06 93 PRO A O 1
ATOM 758 N N . ILE A 1 94 ? 10.544 -5.656 -14.017 1.00 76.25 94 ILE A N 1
ATOM 759 C CA . ILE A 1 94 ? 9.965 -4.312 -14.091 1.00 76.25 94 ILE A CA 1
ATOM 760 C C . ILE A 1 94 ? 10.142 -3.640 -12.725 1.00 76.25 94 ILE A C 1
ATOM 762 O O . ILE A 1 94 ? 9.809 -4.223 -11.694 1.00 76.25 94 ILE A O 1
ATOM 766 N N . ALA A 1 95 ? 10.673 -2.415 -12.718 1.00 75.69 95 ALA A N 1
ATOM 767 C CA . ALA A 1 95 ? 10.783 -1.616 -11.500 1.00 75.69 95 ALA A CA 1
ATOM 768 C C . ALA A 1 95 ? 9.392 -1.321 -10.914 1.00 75.69 95 ALA A C 1
ATOM 770 O O . ALA A 1 95 ? 8.448 -1.073 -11.667 1.00 75.69 95 ALA A O 1
ATOM 771 N N . ALA A 1 96 ? 9.282 -1.323 -9.582 1.00 79.50 96 ALA A N 1
ATOM 772 C CA . ALA A 1 96 ? 8.021 -1.056 -8.903 1.00 79.50 96 ALA A CA 1
ATOM 773 C C . ALA A 1 96 ? 7.465 0.328 -9.285 1.00 79.50 96 ALA A C 1
ATOM 775 O O . ALA A 1 96 ? 8.187 1.328 -9.318 1.00 79.50 96 ALA A O 1
ATOM 776 N N . VAL A 1 97 ? 6.176 0.373 -9.613 1.00 82.88 97 VAL A N 1
ATOM 777 C CA . VAL A 1 97 ? 5.462 1.585 -10.004 1.00 82.88 97 VAL A CA 1
ATOM 778 C C . VAL A 1 97 ? 4.942 2.267 -8.744 1.00 82.88 97 VAL A C 1
ATOM 780 O O . VAL A 1 97 ? 4.002 1.799 -8.106 1.00 82.88 97 VAL A O 1
ATOM 783 N N . GLU A 1 98 ? 5.549 3.397 -8.398 1.00 81.81 98 GLU A N 1
ATOM 784 C CA . GLU A 1 98 ? 5.075 4.263 -7.320 1.00 81.81 98 GLU A CA 1
ATOM 785 C C . GLU A 1 98 ? 3.984 5.201 -7.848 1.00 81.81 98 GLU A C 1
ATOM 787 O O . GLU A 1 98 ? 4.198 5.945 -8.807 1.00 81.81 98 GLU A O 1
ATOM 792 N N . TYR A 1 99 ? 2.807 5.166 -7.225 1.00 84.75 99 TYR A N 1
ATOM 793 C CA . TYR A 1 99 ? 1.673 6.012 -7.594 1.00 84.75 99 TYR A CA 1
ATOM 794 C C . TYR A 1 99 ? 1.592 7.222 -6.665 1.00 84.75 99 TYR A C 1
ATOM 796 O O . TYR A 1 99 ? 1.401 7.072 -5.458 1.00 84.75 99 TYR A O 1
ATOM 804 N N . GLU A 1 100 ? 1.691 8.428 -7.221 1.00 81.88 100 GLU A N 1
ATOM 805 C CA . GLU A 1 100 ? 1.660 9.674 -6.443 1.00 81.88 100 GLU A CA 1
ATOM 806 C C . GLU A 1 100 ? 0.342 9.861 -5.688 1.00 81.88 100 GLU A C 1
ATOM 808 O O . GLU A 1 100 ? 0.344 10.316 -4.544 1.00 81.88 100 GLU A O 1
ATOM 813 N N . GLN A 1 101 ? -0.767 9.409 -6.282 1.00 82.00 101 GLN A N 1
ATOM 814 C CA . GLN A 1 101 ? -2.100 9.432 -5.678 1.00 82.00 101 GLN A CA 1
ATOM 815 C C . GLN A 1 101 ? -2.167 8.651 -4.354 1.00 82.00 101 GLN A C 1
ATOM 817 O O . GLN A 1 101 ? -3.038 8.915 -3.530 1.00 82.00 101 GLN A O 1
ATOM 822 N N . LEU A 1 102 ? -1.247 7.704 -4.136 1.00 82.69 102 LEU A N 1
ATOM 823 C CA . LEU A 1 102 ? -1.212 6.823 -2.968 1.00 82.69 102 LEU A CA 1
ATOM 824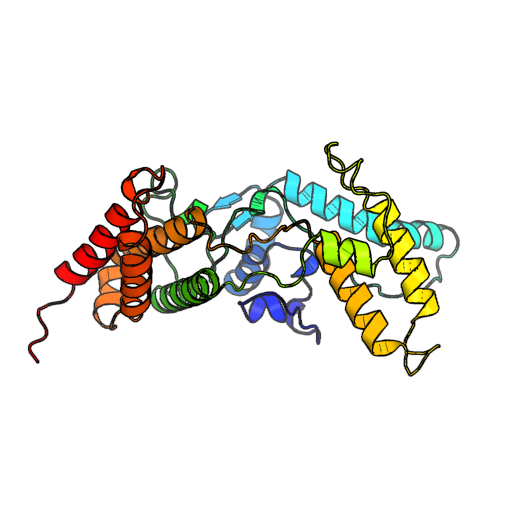 C C . LEU A 1 102 ? -0.060 7.128 -1.996 1.00 82.69 102 LEU A C 1
ATOM 826 O O . LEU A 1 102 ? 0.061 6.444 -0.984 1.00 82.69 102 LEU A O 1
ATOM 830 N N . ARG A 1 103 ? 0.777 8.145 -2.255 1.00 70.88 103 ARG A N 1
ATOM 831 C CA . ARG A 1 103 ? 2.013 8.408 -1.485 1.00 70.88 103 ARG A CA 1
ATOM 832 C C . ARG A 1 103 ? 1.782 8.592 0.022 1.00 70.88 103 ARG A C 1
ATOM 834 O O . ARG A 1 103 ? 2.625 8.205 0.819 1.00 70.88 103 ARG A O 1
ATOM 841 N N . ASN A 1 104 ? 0.637 9.154 0.408 1.00 72.44 104 ASN A N 1
ATOM 842 C CA . ASN A 1 104 ? 0.271 9.416 1.808 1.00 72.44 104 ASN A CA 1
ATOM 843 C C . ASN A 1 104 ? -0.883 8.526 2.297 1.00 72.44 104 ASN A C 1
ATOM 845 O O . ASN A 1 104 ? -1.567 8.868 3.264 1.00 72.44 104 ASN A O 1
ATOM 849 N N . GLU A 1 105 ? -1.151 7.425 1.597 1.00 81.75 105 GLU A N 1
ATOM 850 C CA . GLU A 1 105 ? -2.253 6.526 1.906 1.00 81.75 105 GLU A CA 1
ATOM 851 C C . GLU A 1 105 ? -1.730 5.281 2.629 1.00 81.75 105 GLU A C 1
ATOM 853 O O . GLU A 1 105 ? -0.896 4.542 2.107 1.00 81.75 105 GLU A O 1
ATOM 858 N N . ILE A 1 106 ? -2.247 5.005 3.828 1.00 83.50 106 ILE A N 1
ATOM 859 C CA . ILE A 1 106 ? -1.931 3.755 4.523 1.00 83.50 106 ILE A CA 1
ATOM 860 C C . ILE A 1 106 ? -2.857 2.665 3.998 1.00 83.50 106 ILE A C 1
ATOM 862 O O . ILE A 1 106 ? -4.070 2.718 4.212 1.00 83.50 106 ILE A O 1
ATOM 866 N N . PHE A 1 107 ? -2.275 1.658 3.354 1.00 85.75 107 PHE A N 1
ATOM 867 C CA . PHE A 1 107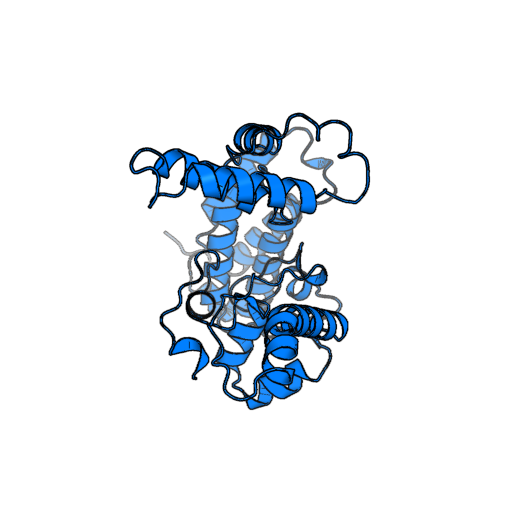 ? -2.974 0.429 3.007 1.00 85.75 107 PHE A CA 1
ATOM 868 C C . PHE A 1 107 ? -2.821 -0.599 4.129 1.00 85.75 107 PHE A C 1
ATOM 870 O O . PHE A 1 107 ? -1.709 -1.017 4.456 1.00 85.75 107 PHE A O 1
ATOM 877 N N . CYS A 1 108 ? -3.939 -1.023 4.716 1.00 84.12 108 CYS A N 1
ATOM 878 C CA . CYS A 1 108 ? -3.956 -2.005 5.791 1.00 84.12 108 CYS A CA 1
ATOM 879 C C . CYS A 1 108 ? -4.975 -3.105 5.481 1.00 84.12 108 CYS A C 1
ATOM 881 O O . CYS A 1 108 ? -6.159 -2.825 5.285 1.00 84.12 108 CYS A O 1
ATOM 883 N N . HIS A 1 109 ? -4.508 -4.359 5.457 1.00 82.56 109 HIS A N 1
ATOM 884 C CA . HIS A 1 109 ? -5.276 -5.553 5.087 1.00 82.56 109 HIS A CA 1
ATOM 885 C C . HIS A 1 109 ? -5.889 -5.490 3.672 1.00 82.56 109 HIS A C 1
ATOM 887 O O . HIS A 1 109 ? -5.313 -6.027 2.728 1.00 82.56 109 HIS A O 1
ATOM 893 N N . GLN A 1 110 ? -7.034 -4.821 3.524 1.00 83.94 110 GLN A N 1
ATOM 894 C CA . GLN A 1 110 ? -7.788 -4.665 2.273 1.00 83.94 110 GLN A CA 1
ATOM 895 C C . GLN A 1 110 ? -8.234 -3.216 2.027 1.00 83.94 110 GLN A C 1
ATOM 897 O O . GLN A 1 110 ? -8.808 -2.925 0.983 1.00 83.94 110 GLN A O 1
ATOM 902 N N . TYR A 1 111 ? -7.961 -2.303 2.965 1.00 88.44 111 TYR A N 1
ATOM 903 C CA . TYR A 1 111 ? -8.533 -0.963 2.968 1.00 88.44 111 TYR A CA 1
ATOM 904 C C . TYR A 1 111 ? -7.468 0.127 2.981 1.00 88.44 111 TYR A C 1
ATOM 906 O O . TYR A 1 111 ? -6.454 0.049 3.682 1.00 88.44 111 TYR A O 1
ATOM 914 N N . TYR A 1 112 ? -7.762 1.193 2.254 1.00 89.50 112 TYR A N 1
ATOM 915 C CA . TYR A 1 112 ? -7.092 2.477 2.321 1.00 89.50 112 TYR A CA 1
ATOM 916 C C . TYR A 1 112 ? -7.668 3.298 3.479 1.00 89.50 112 TYR A C 1
ATOM 918 O O . TYR A 1 112 ? -8.850 3.659 3.492 1.00 89.50 112 TYR A O 1
ATOM 926 N N . LEU A 1 113 ? -6.850 3.546 4.507 1.00 87.25 113 LEU A N 1
ATOM 927 C CA . LEU A 1 113 ? -7.337 4.074 5.783 1.00 87.25 113 LEU A CA 1
ATOM 928 C C . LEU A 1 113 ? -7.868 5.505 5.685 1.00 87.25 113 LEU A C 1
ATOM 930 O O . LEU A 1 113 ? -8.804 5.835 6.413 1.00 87.25 113 LEU A O 1
ATOM 934 N N . ARG A 1 114 ? -7.326 6.361 4.810 1.00 85.62 114 ARG A N 1
ATOM 935 C CA . ARG A 1 114 ? -7.810 7.744 4.662 1.00 85.62 114 ARG A CA 1
ATOM 936 C C . ARG A 1 114 ? -9.201 7.755 4.048 1.00 85.62 114 ARG A C 1
ATOM 938 O O . ARG A 1 114 ? -10.076 8.459 4.549 1.00 85.62 114 ARG A O 1
ATOM 945 N N . HIS A 1 115 ? -9.407 6.932 3.023 1.00 86.25 115 HIS A N 1
ATOM 946 C CA . HIS A 1 115 ? -10.698 6.769 2.358 1.00 86.25 115 HIS A CA 1
ATOM 947 C C . HIS A 1 115 ? -11.723 6.135 3.301 1.00 86.25 115 HIS A C 1
ATOM 949 O O . HIS A 1 115 ? -12.832 6.648 3.432 1.00 86.25 115 HIS A O 1
ATOM 955 N N . LEU A 1 116 ? -11.337 5.096 4.047 1.00 86.06 116 LEU A N 1
ATOM 956 C CA . LEU A 1 116 ? -12.206 4.475 5.049 1.00 86.06 116 LEU A CA 1
ATOM 957 C C . LEU A 1 116 ? -12.595 5.448 6.175 1.00 86.06 116 LEU A C 1
ATOM 959 O O . LEU A 1 116 ? -13.721 5.413 6.669 1.00 86.06 116 LEU A O 1
ATOM 963 N N . CYS A 1 117 ? -11.675 6.325 6.585 1.00 84.38 117 CYS A N 1
ATOM 964 C CA . CYS A 1 117 ? -11.922 7.319 7.627 1.00 84.38 117 CYS A CA 1
ATOM 965 C C . CYS A 1 117 ? -12.833 8.474 7.182 1.00 84.38 117 CYS A C 1
ATOM 967 O O . CYS A 1 117 ? -13.266 9.262 8.032 1.00 84.38 117 CYS A O 1
ATOM 969 N N . ASN A 1 118 ? -13.132 8.590 5.886 1.00 84.81 118 ASN A N 1
ATOM 970 C CA . ASN A 1 118 ? -14.014 9.618 5.356 1.00 84.81 118 ASN A CA 1
ATOM 971 C C . ASN A 1 118 ? -15.493 9.224 5.514 1.00 84.81 118 ASN A C 1
ATOM 973 O O . ASN A 1 118 ? -16.151 8.771 4.580 1.00 84.81 118 ASN A O 1
ATOM 977 N N . GLU A 1 119 ? -16.028 9.442 6.718 1.00 77.69 119 GLU A N 1
ATOM 978 C CA . GLU A 1 119 ? -17.437 9.178 7.054 1.00 77.69 119 GLU A CA 1
ATOM 979 C C . GLU A 1 119 ? -18.441 10.027 6.246 1.00 77.69 119 GLU A C 1
ATOM 981 O O . GLU A 1 119 ? -19.615 9.675 6.215 1.00 77.69 119 GLU A O 1
ATOM 986 N N . GLN A 1 120 ? -18.018 11.123 5.594 1.00 81.12 120 GLN A N 1
ATOM 987 C CA . GLN A 1 120 ? -18.914 11.945 4.764 1.00 81.12 120 GLN A CA 1
ATOM 988 C C . GLN A 1 120 ? -19.234 11.271 3.428 1.00 81.12 120 GLN A C 1
ATOM 990 O O . GLN A 1 120 ? -20.375 11.314 2.980 1.00 81.12 120 GLN A O 1
ATOM 995 N N . LEU A 1 121 ? -18.229 10.651 2.803 1.00 80.75 121 LEU A N 1
ATOM 996 C CA . LEU A 1 121 ? -18.396 9.936 1.536 1.00 80.75 121 LEU A CA 1
ATOM 997 C C . LEU A 1 121 ? -18.832 8.483 1.756 1.00 80.75 121 LEU A C 1
ATOM 999 O O . LEU A 1 121 ? -19.618 7.952 0.976 1.00 80.75 121 LEU A O 1
ATOM 1003 N N . TYR A 1 122 ? -18.356 7.853 2.836 1.00 82.94 122 TYR A N 1
ATOM 1004 C CA . TYR A 1 122 ? -18.551 6.425 3.102 1.00 82.94 122 TYR A CA 1
ATOM 1005 C C . TYR A 1 122 ? -19.106 6.163 4.515 1.00 82.94 122 TYR A C 1
ATOM 1007 O O . TYR A 1 122 ? -18.423 5.556 5.353 1.00 82.94 122 TYR A O 1
ATOM 1015 N N . PRO A 1 123 ? -20.346 6.603 4.811 1.00 77.31 123 PRO A N 1
ATOM 1016 C CA . PRO A 1 123 ? -20.924 6.523 6.155 1.00 77.31 123 PRO A CA 1
ATOM 1017 C C . PRO A 1 123 ? -21.145 5.084 6.646 1.00 77.31 123 PRO A C 1
ATOM 1019 O O . PRO A 1 123 ? -20.855 4.807 7.812 1.00 77.31 123 PRO A O 1
ATOM 1022 N N . ASP A 1 124 ? -21.532 4.164 5.756 1.00 79.00 124 ASP A N 1
ATOM 1023 C CA . ASP A 1 124 ? -21.929 2.785 6.094 1.00 79.00 124 ASP A CA 1
ATOM 1024 C C . ASP A 1 124 ? -21.138 1.719 5.313 1.00 79.00 124 ASP A C 1
ATOM 1026 O O . ASP A 1 124 ? -21.651 0.647 4.989 1.00 79.00 124 ASP A O 1
ATOM 1030 N N . TRP A 1 125 ? -19.865 1.995 4.990 1.00 84.69 125 TRP A N 1
ATOM 1031 C CA . TRP A 1 125 ? -19.027 1.000 4.309 1.00 84.69 125 TRP A CA 1
ATOM 1032 C C . TRP A 1 125 ? -18.883 -0.266 5.160 1.00 84.69 125 TRP A C 1
ATOM 1034 O O . TRP A 1 125 ? -18.471 -0.195 6.327 1.00 84.69 125 TRP A O 1
ATOM 1044 N N . THR A 1 126 ? -19.211 -1.411 4.560 1.00 85.50 126 THR A N 1
ATOM 1045 C CA . THR A 1 126 ? -19.160 -2.720 5.216 1.00 85.50 126 THR A CA 1
ATOM 1046 C C . THR A 1 126 ? -17.716 -3.188 5.311 1.00 85.50 126 TH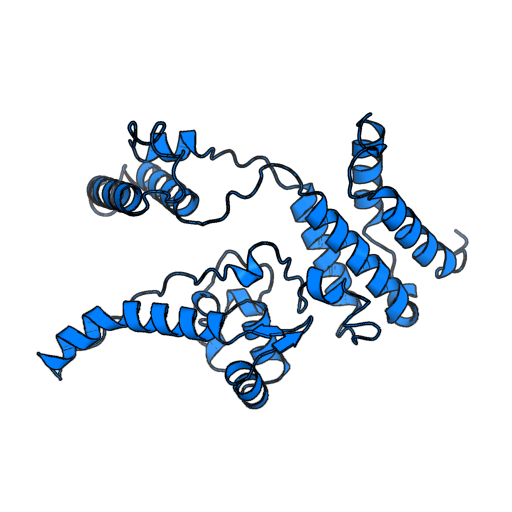R A C 1
ATOM 1048 O O . THR A 1 126 ? -16.998 -3.206 4.317 1.00 85.50 126 THR A O 1
ATOM 1051 N N . ILE A 1 127 ? -17.287 -3.556 6.517 1.00 85.75 127 ILE A N 1
ATOM 1052 C CA . ILE A 1 127 ? -15.931 -4.045 6.765 1.00 85.75 127 ILE A CA 1
ATOM 1053 C C . ILE A 1 127 ? -15.965 -5.570 6.735 1.00 85.75 127 ILE A C 1
ATOM 1055 O O . ILE A 1 127 ? -16.616 -6.202 7.570 1.00 85.75 127 ILE A O 1
ATOM 1059 N N . LEU A 1 128 ? -15.259 -6.148 5.770 1.00 81.44 128 LEU A N 1
ATOM 1060 C CA . LEU A 1 128 ? -15.039 -7.582 5.663 1.00 81.44 128 LEU A CA 1
ATOM 1061 C C . LEU A 1 128 ? -13.963 -7.997 6.677 1.00 81.44 128 LEU A C 1
ATOM 1063 O O . LEU A 1 128 ? -12.992 -7.279 6.903 1.00 81.44 128 LEU A O 1
ATOM 1067 N N . GLU A 1 129 ? -14.173 -9.140 7.329 1.00 85.19 129 GLU A N 1
ATOM 1068 C CA . GLU A 1 129 ? -13.271 -9.713 8.343 1.00 85.19 129 GLU A CA 1
ATOM 1069 C C . GLU A 1 129 ? -12.766 -8.722 9.428 1.00 85.19 129 GLU A C 1
ATOM 1071 O O . GLU A 1 129 ? -11.559 -8.483 9.559 1.00 85.19 129 GLU A O 1
ATOM 1076 N N . PRO A 1 130 ? -13.660 -8.186 10.289 1.00 85.50 130 PRO A N 1
ATOM 1077 C CA . PRO A 1 130 ? -13.318 -7.148 11.272 1.00 85.50 130 PRO A CA 1
ATOM 1078 C C . PRO A 1 130 ? -12.148 -7.498 12.206 1.00 85.50 130 PRO A C 1
ATOM 1080 O O . PRO A 1 130 ? -11.367 -6.627 12.587 1.00 85.50 130 PRO A O 1
ATOM 1083 N N . VAL A 1 131 ? -12.010 -8.775 12.576 1.00 85.62 131 VAL A N 1
ATOM 1084 C CA . VAL A 1 131 ? -10.954 -9.252 13.485 1.00 85.62 131 VAL A CA 1
ATOM 1085 C C . VAL A 1 131 ? -9.586 -9.248 12.798 1.00 85.62 131 VAL A C 1
ATOM 1087 O O . VAL A 1 131 ? -8.605 -8.788 13.387 1.00 85.62 131 VAL A O 1
ATOM 1090 N N . SER A 1 132 ? -9.515 -9.733 11.555 1.00 86.69 132 SER A N 1
ATOM 1091 C CA . SER A 1 132 ? -8.292 -9.730 10.743 1.00 86.69 132 SER A CA 1
ATOM 1092 C C . SER A 1 132 ? -7.835 -8.300 10.466 1.00 86.69 132 SER A C 1
ATOM 1094 O O . SER A 1 132 ? -6.654 -7.984 10.624 1.00 86.69 132 SER A O 1
ATOM 1096 N N . PHE A 1 133 ? -8.785 -7.410 10.170 1.00 87.81 133 PHE A N 1
ATOM 1097 C CA . PHE A 1 133 ? -8.509 -5.993 9.979 1.00 87.81 133 PHE A CA 1
ATOM 1098 C C . PHE A 1 133 ? -8.001 -5.310 11.258 1.00 87.81 133 PHE A C 1
ATOM 1100 O O . PHE A 1 133 ? -6.992 -4.610 11.204 1.00 87.81 133 PHE A O 1
ATOM 1107 N N . LEU A 1 134 ? -8.613 -5.560 12.426 1.00 86.50 134 LEU A N 1
ATOM 1108 C CA . LEU A 1 134 ? -8.134 -5.007 13.703 1.00 86.50 134 LEU A CA 1
ATOM 1109 C C . LEU A 1 134 ? -6.690 -5.431 14.000 1.00 86.50 134 LEU A C 1
ATOM 1111 O O . LEU A 1 134 ? -5.879 -4.603 14.412 1.00 86.50 134 LEU A O 1
ATOM 1115 N N . ARG A 1 135 ? -6.363 -6.712 13.791 1.00 86.50 135 ARG A N 1
ATOM 1116 C CA . ARG A 1 135 ? -4.999 -7.229 13.984 1.00 86.50 135 ARG A CA 1
ATOM 1117 C C . ARG A 1 135 ? -4.007 -6.511 13.077 1.00 86.50 135 ARG A C 1
ATOM 1119 O O . ARG A 1 135 ? -3.007 -6.002 13.572 1.00 86.50 135 ARG A O 1
ATOM 1126 N N . ALA A 1 136 ? -4.337 -6.388 11.791 1.00 86.38 136 ALA A N 1
ATOM 1127 C CA . ALA A 1 136 ? -3.503 -5.677 10.833 1.00 86.38 136 ALA A CA 1
ATOM 1128 C C . ALA A 1 136 ? -3.286 -4.209 11.239 1.00 86.38 136 ALA A C 1
ATOM 1130 O O . ALA A 1 136 ? -2.149 -3.745 11.218 1.00 86.38 136 ALA A O 1
ATOM 1131 N N . ILE A 1 137 ? -4.329 -3.497 11.691 1.00 87.00 137 ILE A N 1
ATOM 1132 C CA . ILE A 1 137 ? -4.193 -2.108 12.162 1.00 87.00 137 ILE A CA 1
ATOM 1133 C C . ILE A 1 137 ? -3.260 -2.027 13.374 1.00 87.00 137 ILE A C 1
ATOM 1135 O O . ILE A 1 137 ? -2.406 -1.142 13.433 1.00 87.00 137 ILE A O 1
ATOM 1139 N N . LEU A 1 138 ? -3.415 -2.926 14.350 1.00 85.62 138 LEU A N 1
ATOM 1140 C CA . LEU A 1 138 ? -2.574 -2.941 15.547 1.00 85.62 138 LEU A CA 1
ATOM 1141 C C . LEU A 1 138 ? -1.110 -3.236 15.208 1.00 85.62 138 LEU A C 1
ATOM 1143 O O . LEU A 1 138 ? -0.220 -2.610 15.784 1.00 85.62 138 LEU A O 1
ATOM 1147 N N . ASP A 1 139 ? -0.851 -4.139 14.265 1.00 85.25 139 ASP A N 1
ATOM 1148 C CA . ASP A 1 139 ? 0.506 -4.455 13.822 1.00 85.25 139 ASP A CA 1
ATOM 1149 C C . ASP A 1 139 ? 1.122 -3.307 13.014 1.00 85.25 139 ASP A C 1
ATOM 1151 O O . ASP A 1 139 ? 2.259 -2.918 13.285 1.00 85.25 139 ASP A O 1
ATOM 1155 N N . THR A 1 140 ? 0.366 -2.669 12.113 1.00 85.00 140 THR A N 1
ATOM 1156 C CA . THR A 1 140 ? 0.807 -1.438 11.436 1.00 85.00 140 THR A CA 1
ATOM 1157 C C . THR A 1 140 ? 1.098 -0.331 12.448 1.00 85.00 140 THR A C 1
ATOM 1159 O O . THR A 1 140 ? 2.116 0.344 12.348 1.00 85.00 140 THR A O 1
ATOM 1162 N N . TRP A 1 141 ? 0.264 -0.173 13.476 1.00 84.56 141 TRP A N 1
ATOM 1163 C CA . TRP A 1 141 ? 0.483 0.835 14.509 1.00 84.56 141 TRP A CA 1
ATOM 1164 C C . TRP A 1 141 ? 1.721 0.548 15.366 1.00 84.56 141 TRP A C 1
ATOM 1166 O O . TRP A 1 141 ? 2.480 1.466 15.676 1.00 84.56 141 TRP A O 1
ATOM 1176 N N . ARG A 1 142 ? 1.982 -0.722 15.700 1.00 83.44 142 ARG A N 1
ATOM 1177 C CA . ARG A 1 142 ? 3.236 -1.138 16.347 1.00 83.44 142 ARG A CA 1
ATOM 1178 C C . ARG A 1 142 ? 4.446 -0.799 15.491 1.00 83.44 142 ARG A C 1
ATOM 1180 O O . ARG A 1 142 ? 5.440 -0.338 16.040 1.00 83.44 142 ARG A O 1
ATOM 1187 N N . LEU A 1 143 ? 4.377 -1.036 14.183 1.00 80.94 143 LEU A N 1
ATOM 1188 C CA . LEU A 1 143 ? 5.465 -0.708 13.264 1.00 80.94 143 LEU A CA 1
ATOM 1189 C C . LEU A 1 143 ? 5.691 0.803 13.190 1.00 80.94 143 LEU A C 1
ATOM 1191 O O . LEU A 1 143 ? 6.828 1.227 13.350 1.00 80.94 143 LEU A O 1
ATOM 1195 N N . GLU A 1 144 ? 4.633 1.609 13.057 1.00 80.31 144 GLU A N 1
ATOM 1196 C CA . GLU A 1 144 ? 4.735 3.077 13.049 1.00 80.31 144 GLU A CA 1
ATOM 1197 C C . GLU A 1 144 ? 5.341 3.636 14.347 1.00 80.31 144 GLU A C 1
ATOM 1199 O O . GLU A 1 144 ? 6.169 4.539 14.292 1.00 80.31 144 GLU A O 1
ATOM 1204 N N . LEU A 1 145 ? 4.972 3.095 15.516 1.00 75.94 145 LEU A N 1
ATOM 1205 C CA . LEU A 1 145 ? 5.527 3.531 16.807 1.00 75.94 145 LEU A CA 1
ATOM 1206 C C . LEU A 1 145 ? 6.967 3.063 17.040 1.00 75.94 145 LEU A C 1
ATOM 1208 O O . LEU A 1 145 ? 7.712 3.721 17.758 1.00 75.94 145 LEU A O 1
ATOM 1212 N N . ASN A 1 146 ? 7.343 1.919 16.469 1.00 73.56 146 ASN A N 1
ATOM 1213 C CA . ASN A 1 146 ? 8.695 1.374 16.559 1.00 73.56 146 ASN A CA 1
ATOM 1214 C C . ASN A 1 146 ? 9.564 1.770 15.357 1.00 73.56 146 ASN A C 1
ATOM 1216 O O . ASN A 1 146 ? 10.637 1.182 15.194 1.00 73.56 146 ASN A O 1
ATOM 1220 N N . LYS A 1 147 ? 9.125 2.724 14.518 1.00 70.94 147 LYS A N 1
ATOM 1221 C CA . LYS A 1 147 ? 9.966 3.296 13.463 1.00 70.94 147 LYS A CA 1
ATOM 1222 C C . LYS A 1 147 ? 11.224 3.837 14.120 1.00 70.94 147 LYS A C 1
ATOM 1224 O O . LYS A 1 147 ? 11.190 4.792 14.891 1.00 70.94 147 LYS A O 1
ATOM 1229 N N . LYS A 1 148 ? 12.327 3.136 13.878 1.00 57.09 148 LYS A N 1
ATOM 1230 C CA . LYS A 1 148 ? 13.646 3.590 14.287 1.00 57.09 148 LYS A CA 1
ATOM 1231 C C . LYS A 1 148 ? 14.068 4.696 13.330 1.00 57.09 148 LYS A C 1
ATOM 1233 O O . LYS A 1 148 ? 13.673 4.645 12.163 1.00 57.09 148 LYS A O 1
ATOM 1238 N N . PRO A 1 149 ? 14.890 5.649 13.789 1.00 54.12 149 PRO A N 1
ATOM 1239 C CA . PRO A 1 149 ? 15.528 6.557 12.865 1.00 54.12 149 PRO A CA 1
ATOM 1240 C C . PRO A 1 149 ? 16.271 5.757 11.804 1.00 54.12 149 PRO A C 1
ATOM 1242 O O . PRO A 1 149 ? 17.046 4.859 12.140 1.00 54.12 149 PRO A O 1
ATOM 1245 N N . ASN A 1 150 ? 15.988 6.041 10.531 1.00 54.16 150 ASN A N 1
ATOM 1246 C CA . ASN A 1 150 ? 16.785 5.497 9.442 1.00 54.16 150 ASN A CA 1
ATOM 1247 C C . ASN A 1 150 ? 18.229 5.943 9.695 1.00 54.16 150 ASN A C 1
ATOM 1249 O O . ASN A 1 150 ? 18.525 7.132 9.660 1.00 54.16 150 ASN A O 1
ATOM 1253 N N . GLU A 1 151 ? 19.123 4.990 9.971 1.00 52.28 151 GLU A N 1
ATOM 1254 C CA . GLU A 1 151 ? 20.564 5.260 10.118 1.00 52.28 151 GLU A CA 1
ATOM 1255 C C . GLU A 1 151 ? 21.164 5.812 8.812 1.00 52.28 151 GLU A C 1
ATOM 1257 O O . GLU A 1 151 ? 22.237 6.407 8.809 1.00 52.28 151 GLU A O 1
ATOM 1262 N N . LEU A 1 152 ? 20.454 5.620 7.698 1.00 58.47 152 LEU A N 1
ATOM 1263 C CA . LEU A 1 152 ? 20.790 6.100 6.368 1.00 58.47 152 LEU A CA 1
ATOM 1264 C C . LEU A 1 152 ? 20.190 7.495 6.153 1.00 58.47 152 LEU A C 1
ATOM 1266 O O . LEU A 1 152 ? 19.066 7.648 5.680 1.00 58.47 152 LEU A O 1
ATOM 1270 N N . THR A 1 153 ? 20.949 8.524 6.518 1.00 66.12 153 THR A N 1
ATOM 1271 C CA . THR A 1 153 ? 20.643 9.911 6.147 1.00 66.12 153 THR A CA 1
ATOM 1272 C C . THR A 1 153 ? 20.937 10.121 4.661 1.00 66.12 153 THR A C 1
ATOM 1274 O O . THR A 1 153 ? 21.874 9.529 4.122 1.00 66.12 153 THR A O 1
ATOM 1277 N N . THR A 1 154 ? 20.200 11.019 3.998 1.00 66.88 154 THR A N 1
ATOM 1278 C CA . THR A 1 154 ? 20.481 11.439 2.610 1.00 66.88 154 THR A CA 1
ATOM 1279 C C . THR A 1 154 ? 21.948 11.813 2.406 1.00 66.88 154 THR A C 1
ATOM 1281 O O . THR A 1 154 ? 22.529 11.456 1.387 1.00 66.88 154 THR A O 1
ATOM 1284 N N . ASP A 1 155 ? 22.567 12.456 3.398 1.00 67.56 155 ASP A N 1
ATOM 1285 C CA . ASP A 1 155 ? 23.986 12.816 3.379 1.00 67.56 155 ASP A CA 1
ATOM 1286 C C . ASP A 1 155 ? 24.915 11.594 3.352 1.00 67.56 155 ASP A C 1
ATOM 1288 O O . ASP A 1 155 ? 25.825 11.543 2.530 1.00 67.56 155 ASP A O 1
ATOM 1292 N N . LEU A 1 156 ? 24.644 10.576 4.174 1.00 72.56 156 LEU A N 1
ATOM 1293 C CA . LEU A 1 156 ? 25.433 9.339 4.210 1.00 72.56 156 LEU A CA 1
ATOM 1294 C C . LEU A 1 156 ? 25.291 8.543 2.907 1.00 72.56 156 LEU A C 1
ATOM 1296 O O . LEU A 1 156 ? 26.263 7.991 2.400 1.00 72.56 156 LEU A O 1
ATOM 1300 N N . CYS A 1 157 ? 24.093 8.508 2.317 1.00 71.81 157 CYS A N 1
ATOM 1301 C CA . CYS A 1 157 ? 23.878 7.838 1.033 1.00 71.81 157 CYS A CA 1
ATOM 1302 C C . CYS A 1 157 ? 24.557 8.563 -0.138 1.00 71.81 157 CYS A C 1
ATOM 1304 O O . CYS A 1 157 ? 25.012 7.912 -1.078 1.00 71.81 157 CYS A O 1
ATOM 1306 N N . LEU A 1 158 ? 24.640 9.897 -0.091 1.00 73.56 158 LEU A N 1
ATOM 1307 C CA . LEU A 1 158 ? 25.389 10.685 -1.073 1.00 73.56 158 LEU A CA 1
ATOM 1308 C C . LEU A 1 158 ? 26.902 10.480 -0.926 1.00 73.56 158 LEU A C 1
ATOM 1310 O O . LEU A 1 158 ? 27.594 10.374 -1.939 1.00 73.56 158 LEU A O 1
ATOM 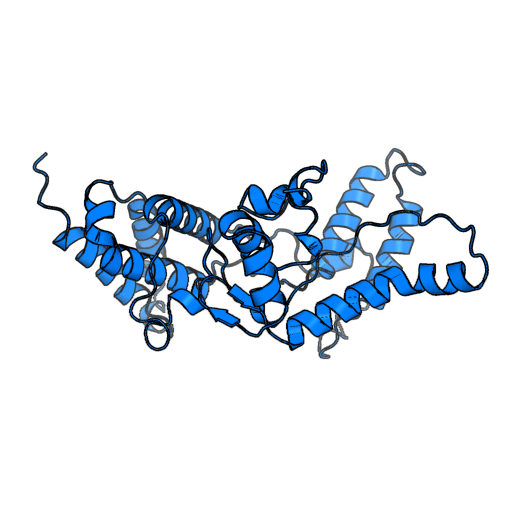1314 N N . GLU A 1 159 ? 27.400 10.365 0.307 1.00 78.56 159 GLU A N 1
ATOM 1315 C CA . GLU A 1 159 ? 28.800 10.030 0.598 1.00 78.56 159 GLU A CA 1
ATOM 1316 C C . GLU A 1 159 ? 29.173 8.626 0.099 1.00 78.56 159 GLU A C 1
ATOM 1318 O O . GLU A 1 159 ? 30.190 8.471 -0.575 1.00 78.56 159 GLU A O 1
ATOM 1323 N N . GLU A 1 160 ? 28.331 7.617 0.336 1.00 78.25 160 GLU A N 1
ATOM 1324 C CA . GLU A 1 160 ? 28.558 6.236 -0.130 1.00 78.25 160 GLU A CA 1
ATOM 1325 C C . GLU A 1 160 ? 28.520 6.100 -1.666 1.00 78.25 160 GLU A C 1
ATOM 1327 O O . GLU A 1 160 ? 29.160 5.209 -2.227 1.00 78.25 160 GLU A O 1
ATOM 1332 N N . LEU A 1 161 ? 27.807 6.990 -2.368 1.00 75.69 161 LEU A N 1
ATOM 1333 C CA . LEU A 1 161 ? 27.836 7.080 -3.835 1.00 75.69 161 LEU A CA 1
ATOM 1334 C C . LEU A 1 161 ? 28.936 8.012 -4.374 1.00 75.69 161 LEU A C 1
ATOM 1336 O O . LEU A 1 161 ? 28.997 8.229 -5.586 1.00 75.69 161 LEU A O 1
ATOM 1340 N N . GLU A 1 162 ? 29.793 8.549 -3.500 1.00 75.94 162 GLU A N 1
ATOM 1341 C CA . GLU A 1 162 ? 30.879 9.481 -3.831 1.00 75.94 162 GLU A CA 1
ATOM 1342 C C . GLU A 1 162 ? 30.382 10.731 -4.590 1.00 75.94 162 GLU A C 1
ATOM 1344 O O . GLU A 1 162 ? 31.075 11.285 -5.446 1.00 75.94 162 GLU A O 1
ATOM 1349 N N . ILE A 1 163 ? 29.158 11.190 -4.291 1.00 68.62 163 ILE A N 1
ATOM 1350 C CA . ILE A 1 163 ? 28.549 12.356 -4.939 1.00 68.62 163 ILE A CA 1
ATOM 1351 C C . ILE A 1 163 ? 28.683 13.587 -4.036 1.00 68.62 163 ILE A C 1
ATOM 1353 O O . ILE A 1 163 ? 27.788 13.927 -3.265 1.00 68.62 163 ILE A O 1
ATOM 1357 N N . THR A 1 164 ? 29.801 14.296 -4.162 1.00 59.97 164 THR A N 1
ATOM 1358 C CA . THR A 1 164 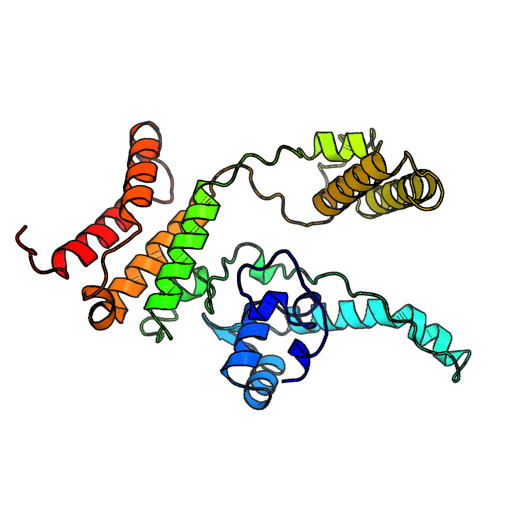? 30.123 15.476 -3.337 1.00 59.97 164 THR A CA 1
ATOM 1359 C C . THR A 1 164 ? 29.390 16.753 -3.781 1.00 59.97 164 THR A C 1
ATOM 1361 O O . THR A 1 164 ? 29.195 17.670 -2.984 1.00 59.97 164 THR A O 1
ATOM 1364 N N . ASP A 1 165 ? 28.936 16.809 -5.038 1.00 57.75 165 ASP A N 1
ATOM 1365 C CA . ASP A 1 165 ? 28.518 18.056 -5.704 1.00 57.75 165 ASP A CA 1
ATOM 1366 C C . ASP A 1 165 ? 27.023 18.405 -5.561 1.00 57.75 165 ASP A C 1
ATOM 1368 O O . ASP A 1 165 ? 26.584 19.462 -6.012 1.00 57.75 165 ASP A O 1
ATOM 1372 N N . LEU A 1 166 ? 26.204 17.534 -4.960 1.00 55.97 166 LEU A N 1
ATOM 1373 C CA . LEU A 1 166 ? 24.743 17.699 -4.978 1.00 55.97 166 LEU A CA 1
ATOM 1374 C C . LEU A 1 166 ? 24.179 18.605 -3.883 1.00 55.97 166 LEU A C 1
ATOM 1376 O O . LEU A 1 166 ? 23.047 19.051 -4.036 1.00 55.97 166 LEU A O 1
ATOM 1380 N N . LYS A 1 167 ? 24.942 18.949 -2.835 1.00 51.53 167 LYS A N 1
ATOM 1381 C CA . LYS A 1 167 ? 24.449 19.765 -1.703 1.00 51.53 167 LYS A CA 1
ATOM 1382 C C . LYS A 1 167 ? 23.939 21.161 -2.112 1.00 51.53 167 LYS A C 1
ATOM 1384 O O . LYS A 1 167 ? 23.153 21.746 -1.377 1.00 51.53 167 LYS A O 1
ATOM 1389 N N . ALA A 1 168 ? 24.340 21.678 -3.277 1.00 46.25 168 ALA A N 1
ATOM 1390 C CA . ALA A 1 168 ? 23.950 23.003 -3.773 1.00 46.25 168 ALA A CA 1
ATOM 1391 C C . ALA A 1 168 ? 22.747 23.011 -4.747 1.00 46.25 168 ALA A C 1
ATOM 1393 O O . ALA A 1 168 ? 22.160 24.068 -4.964 1.00 46.25 168 ALA A O 1
ATOM 1394 N N . GLU A 1 169 ? 22.361 21.866 -5.329 1.00 47.59 169 GLU A N 1
ATOM 1395 C CA . GLU A 1 169 ? 21.297 21.776 -6.356 1.00 47.59 169 GLU A CA 1
ATOM 1396 C C . GLU A 1 169 ? 19.949 21.249 -5.815 1.00 47.59 169 GLU A C 1
ATOM 1398 O O . GLU A 1 169 ? 18.952 21.282 -6.533 1.00 47.59 169 GLU A O 1
ATOM 1403 N N . ILE A 1 170 ? 19.878 20.808 -4.550 1.00 50.72 170 ILE A N 1
ATOM 1404 C CA . ILE A 1 170 ? 18.654 20.251 -3.917 1.00 50.72 170 ILE A CA 1
ATOM 1405 C C . ILE A 1 170 ? 17.547 21.314 -3.746 1.00 50.72 170 ILE A C 1
ATOM 1407 O O . ILE A 1 170 ? 16.389 20.985 -3.514 1.00 50.72 170 ILE A O 1
ATOM 1411 N N . SER A 1 171 ? 17.873 22.598 -3.913 1.00 47.38 171 SER A N 1
ATOM 1412 C CA . SER A 1 171 ? 16.918 23.714 -3.846 1.00 47.38 171 SER A CA 1
ATOM 1413 C C . SER A 1 171 ? 15.978 23.812 -5.060 1.00 47.38 171 SER A C 1
ATOM 1415 O O . SER A 1 171 ? 15.085 24.658 -5.065 1.00 47.38 171 SER A O 1
ATOM 1417 N N . GLY A 1 172 ? 16.187 22.998 -6.102 1.00 40.12 172 GLY A N 1
ATOM 1418 C CA . GLY A 1 172 ? 15.322 22.913 -7.279 1.00 40.12 172 GLY A CA 1
ATOM 1419 C C . GLY A 1 172 ? 14.504 21.622 -7.290 1.00 40.12 172 GLY A C 1
ATOM 1420 O O . GLY A 1 172 ? 15.023 20.558 -6.975 1.00 40.12 172 GLY A O 1
ATOM 1421 N N . ASP A 1 173 ? 13.246 21.727 -7.714 1.00 42.12 173 ASP A N 1
ATOM 1422 C CA . ASP A 1 173 ? 12.158 20.725 -7.738 1.00 42.12 173 ASP A CA 1
ATOM 1423 C C . ASP A 1 173 ? 12.422 19.441 -8.577 1.00 42.12 173 ASP A C 1
ATOM 1425 O O . ASP A 1 173 ? 11.509 18.751 -9.022 1.00 42.12 173 ASP A O 1
ATOM 1429 N N . SER A 1 174 ? 13.685 19.108 -8.851 1.00 47.94 174 SER A N 1
ATOM 1430 C CA . SER A 1 174 ? 14.104 17.950 -9.636 1.00 47.94 174 SER A CA 1
ATOM 1431 C C . SER A 1 174 ? 15.360 17.328 -9.029 1.00 47.94 174 SER A C 1
ATOM 1433 O O . SER A 1 174 ? 16.484 17.697 -9.375 1.00 47.94 174 SER A O 1
ATOM 1435 N N . PHE A 1 175 ? 15.176 16.317 -8.179 1.00 58.53 175 PHE A N 1
ATOM 1436 C CA . PHE A 1 175 ? 16.267 15.464 -7.716 1.00 58.53 175 PHE A CA 1
ATOM 1437 C C . PHE A 1 175 ? 16.978 14.831 -8.935 1.00 58.53 175 PHE A C 1
ATOM 1439 O O . PHE A 1 175 ? 16.323 14.180 -9.754 1.00 58.53 175 PHE A O 1
ATOM 1446 N N . PRO A 1 176 ? 18.295 15.015 -9.136 1.00 64.12 176 PRO A N 1
ATOM 1447 C CA . PRO A 1 176 ? 18.972 14.587 -10.360 1.00 64.12 176 PRO A CA 1
ATOM 1448 C C . PRO A 1 176 ? 19.267 13.077 -10.355 1.00 64.12 176 PRO A C 1
ATOM 1450 O O . PRO A 1 176 ? 20.420 12.637 -10.309 1.00 64.12 176 PRO A O 1
ATOM 1453 N N . LEU A 1 177 ? 18.212 12.264 -10.498 1.00 66.12 177 LEU A N 1
ATOM 1454 C CA . LEU A 1 177 ? 18.267 10.800 -10.614 1.00 66.12 177 LEU A CA 1
ATOM 1455 C C . LEU A 1 177 ? 19.255 10.315 -11.690 1.00 66.12 177 LEU A C 1
ATOM 1457 O O . LEU A 1 177 ? 19.824 9.233 -11.569 1.00 66.12 177 LEU A O 1
ATOM 1461 N N . ALA A 1 178 ? 19.493 11.104 -12.743 1.00 67.75 178 ALA A N 1
ATOM 1462 C CA . ALA A 1 178 ? 20.464 10.779 -13.788 1.00 67.75 178 ALA A CA 1
ATOM 1463 C C . ALA A 1 178 ? 21.917 10.740 -13.272 1.00 67.75 178 ALA A C 1
ATOM 1465 O O . ALA A 1 178 ? 22.681 9.855 -13.664 1.00 67.75 178 ALA A O 1
ATOM 1466 N N . LYS A 1 179 ? 22.293 11.659 -12.369 1.00 72.75 179 LYS A N 1
ATOM 1467 C CA . LYS A 1 179 ? 23.627 11.693 -11.745 1.00 72.75 179 LYS A CA 1
ATOM 1468 C C . LYS A 1 179 ? 23.793 10.515 -10.777 1.00 72.75 179 LYS A C 1
ATOM 1470 O O . LYS A 1 179 ? 24.791 9.804 -10.860 1.00 72.75 179 LYS A O 1
ATOM 1475 N N . VAL A 1 180 ? 22.767 10.241 -9.966 1.00 75.62 180 VAL A N 1
ATOM 1476 C CA . VAL A 1 180 ? 22.720 9.103 -9.027 1.00 75.62 180 VAL A CA 1
ATOM 1477 C C . VAL A 1 180 ? 22.845 7.761 -9.759 1.00 75.62 180 VAL A C 1
ATOM 1479 O O . VAL A 1 180 ? 23.666 6.926 -9.387 1.00 75.62 180 VAL A O 1
ATOM 1482 N N . ARG A 1 181 ? 22.117 7.575 -10.869 1.00 74.56 181 ARG A N 1
ATOM 1483 C CA . ARG A 1 181 ? 22.232 6.380 -11.727 1.00 74.56 181 ARG A CA 1
ATOM 1484 C C . ARG A 1 181 ? 23.631 6.207 -12.302 1.00 74.56 181 ARG A C 1
ATOM 1486 O O . ARG A 1 181 ? 24.166 5.104 -12.277 1.00 74.56 181 ARG A O 1
ATOM 1493 N N . LYS A 1 182 ? 24.234 7.280 -12.819 1.00 76.88 182 LYS A N 1
ATOM 1494 C CA . LYS A 1 182 ? 25.583 7.228 -13.398 1.00 76.88 182 LYS A CA 1
ATOM 1495 C C . LYS A 1 182 ? 26.637 6.858 -12.347 1.00 76.88 182 LYS A C 1
ATOM 1497 O O . LYS A 1 182 ? 27.503 6.031 -12.637 1.00 76.88 182 LYS A O 1
ATOM 1502 N N . ALA A 1 183 ? 26.543 7.431 -11.147 1.00 78.25 183 ALA A N 1
ATOM 1503 C CA . ALA A 1 183 ? 27.417 7.100 -10.023 1.00 78.25 183 ALA A CA 1
ATOM 1504 C C . ALA A 1 183 ? 27.263 5.627 -9.618 1.00 78.25 183 ALA A C 1
ATOM 1506 O O . ALA A 1 183 ? 28.252 4.894 -9.591 1.00 78.25 183 ALA A O 1
ATOM 1507 N N . TYR A 1 184 ? 26.020 5.159 -9.451 1.00 81.31 184 TYR A N 1
ATOM 1508 C CA . TYR A 1 184 ? 25.728 3.756 -9.162 1.00 81.31 184 TYR A CA 1
ATOM 1509 C C . TYR A 1 184 ? 26.316 2.811 -10.213 1.00 81.31 184 TYR A C 1
ATOM 1511 O O . TYR A 1 184 ? 27.049 1.903 -9.849 1.00 81.31 184 TYR A O 1
ATOM 1519 N N . PHE A 1 185 ? 26.081 3.031 -11.513 1.00 76.69 185 PHE A N 1
ATOM 1520 C CA . PHE A 1 185 ? 26.628 2.155 -12.560 1.00 76.69 185 PHE A CA 1
ATOM 1521 C C . PHE A 1 185 ? 28.160 2.120 -12.570 1.00 76.69 185 PHE A C 1
ATOM 1523 O O . PHE A 1 185 ? 28.749 1.068 -12.814 1.00 76.69 185 PHE A O 1
ATOM 1530 N N . THR A 1 186 ? 28.804 3.253 -12.287 1.00 80.44 186 THR A N 1
ATOM 1531 C CA . THR A 1 186 ? 30.268 3.348 -12.243 1.00 80.44 186 THR A CA 1
ATOM 1532 C C . THR A 1 186 ? 30.828 2.545 -11.069 1.00 80.44 186 THR A C 1
ATOM 1534 O O . THR A 1 186 ? 31.736 1.736 -11.258 1.00 80.44 186 THR A O 1
ATOM 1537 N N . LEU A 1 187 ? 30.249 2.705 -9.877 1.00 79.25 187 LEU A N 1
ATOM 1538 C CA . LEU A 1 187 ? 30.675 2.002 -8.667 1.00 79.25 187 LEU A CA 1
ATOM 1539 C C . LEU A 1 187 ? 30.287 0.514 -8.696 1.00 79.25 187 LEU A C 1
ATOM 1541 O O . LEU A 1 187 ? 31.100 -0.345 -8.362 1.00 79.25 187 LEU A O 1
ATOM 1545 N N . ALA A 1 188 ? 29.094 0.180 -9.187 1.00 80.06 188 ALA A N 1
ATOM 1546 C CA . ALA A 1 188 ? 28.633 -1.192 -9.381 1.00 80.06 188 ALA A CA 1
ATOM 1547 C C . ALA A 1 188 ? 29.531 -1.967 -10.359 1.00 80.06 188 ALA A C 1
ATOM 1549 O O . ALA A 1 188 ? 29.819 -3.138 -10.129 1.00 80.06 188 ALA A O 1
ATOM 1550 N N . ALA A 1 189 ? 30.030 -1.321 -11.420 1.00 78.94 189 ALA A N 1
ATOM 1551 C CA . ALA A 1 189 ? 30.969 -1.939 -12.356 1.00 78.94 189 ALA A CA 1
ATOM 1552 C C . ALA A 1 189 ? 32.359 -2.203 -11.743 1.00 78.94 189 ALA A C 1
ATOM 1554 O O . ALA A 1 189 ? 33.032 -3.148 -12.167 1.00 78.94 189 ALA A O 1
ATOM 1555 N N . GLN A 1 190 ? 32.779 -1.394 -10.763 1.00 78.56 190 GLN A N 1
ATOM 1556 C CA . GLN A 1 190 ? 34.062 -1.523 -10.059 1.00 78.56 190 GLN A CA 1
ATOM 1557 C C . GLN A 1 190 ? 34.009 -2.549 -8.917 1.00 78.56 190 GLN A C 1
ATOM 1559 O O . GLN A 1 190 ? 34.935 -3.344 -8.751 1.00 78.56 190 GLN A O 1
ATOM 1564 N N . PHE A 1 191 ? 32.918 -2.562 -8.148 1.00 73.88 191 PHE A N 1
ATOM 1565 C CA . PHE A 1 191 ? 32.753 -3.397 -6.954 1.00 73.88 191 PHE A CA 1
ATOM 1566 C C . PHE A 1 191 ? 31.870 -4.632 -7.181 1.00 73.88 191 PHE A C 1
ATOM 1568 O O . PHE A 1 191 ? 31.458 -5.271 -6.218 1.00 73.88 191 PHE A O 1
ATOM 1575 N N . HIS A 1 192 ? 31.598 -4.997 -8.440 1.00 75.25 192 HIS A N 1
ATOM 1576 C CA . HIS A 1 192 ? 30.776 -6.163 -8.766 1.00 75.25 192 HIS A CA 1
ATOM 1577 C C . HIS A 1 192 ? 31.325 -7.439 -8.094 1.00 75.25 192 HIS A C 1
ATOM 1579 O O . HIS A 1 192 ? 32.520 -7.725 -8.255 1.00 75.25 192 HIS A O 1
ATOM 1585 N N . PRO A 1 193 ? 30.486 -8.241 -7.408 1.00 73.75 193 PRO A N 1
ATOM 1586 C CA . PRO A 1 193 ? 30.934 -9.417 -6.654 1.00 73.75 193 PRO A CA 1
ATOM 1587 C C . PRO A 1 193 ? 31.673 -10.448 -7.523 1.00 73.75 193 PRO A C 1
ATOM 1589 O O . PRO A 1 193 ? 32.615 -11.075 -7.048 1.00 73.75 193 PRO A O 1
ATOM 1592 N N . ASP A 1 194 ? 31.327 -10.550 -8.812 1.00 73.25 194 ASP A N 1
ATOM 1593 C CA . ASP A 1 194 ? 32.027 -11.435 -9.762 1.00 73.25 194 ASP A CA 1
ATOM 1594 C C . ASP A 1 194 ? 33.441 -10.962 -10.143 1.00 73.25 194 ASP A C 1
ATOM 1596 O O . ASP A 1 194 ? 34.274 -11.771 -10.541 1.00 73.25 194 ASP A O 1
ATOM 1600 N N . LYS A 1 195 ? 33.726 -9.654 -10.062 1.00 68.94 195 LYS A N 1
ATOM 1601 C CA . LYS A 1 195 ? 35.034 -9.077 -10.427 1.00 68.94 195 LYS A CA 1
ATOM 1602 C C . LYS A 1 195 ? 35.931 -8.838 -9.214 1.00 68.94 195 LYS A C 1
ATOM 1604 O O . LYS A 1 195 ? 37.148 -8.858 -9.357 1.00 68.94 195 LYS A O 1
ATOM 1609 N N . ASN A 1 196 ? 35.338 -8.615 -8.041 1.00 68.56 196 ASN A N 1
ATOM 1610 C CA . ASN A 1 196 ? 36.042 -8.346 -6.793 1.00 68.56 196 ASN A CA 1
ATOM 1611 C C . ASN A 1 196 ? 35.406 -9.142 -5.637 1.00 68.56 196 ASN A C 1
ATOM 1613 O O . ASN A 1 196 ? 34.430 -8.675 -5.047 1.00 68.56 196 ASN A O 1
ATOM 1617 N N . PRO A 1 197 ? 35.977 -10.299 -5.244 1.00 67.06 197 PRO A N 1
ATOM 1618 C CA . PRO A 1 197 ? 35.410 -11.139 -4.185 1.00 67.06 197 PRO A CA 1
ATOM 1619 C C . PRO A 1 197 ? 35.347 -10.448 -2.809 1.00 67.06 197 PRO A C 1
ATOM 1621 O O . PRO A 1 197 ? 34.446 -10.731 -2.026 1.00 67.06 197 PRO A O 1
ATOM 1624 N N . ASN A 1 198 ? 36.238 -9.483 -2.539 1.00 73.50 198 ASN A N 1
ATOM 1625 C CA . ASN A 1 198 ? 36.218 -8.647 -1.325 1.00 73.50 198 ASN A CA 1
ATOM 1626 C C . ASN A 1 198 ? 35.352 -7.374 -1.463 1.00 73.50 198 ASN A C 1
ATOM 1628 O O . ASN A 1 198 ? 35.231 -6.605 -0.516 1.00 73.50 198 ASN A O 1
ATOM 1632 N N . GLY A 1 199 ? 34.768 -7.114 -2.639 1.00 71.81 199 GLY A N 1
ATOM 1633 C CA . GLY A 1 199 ? 33.976 -5.910 -2.930 1.00 71.81 199 GLY A CA 1
ATOM 1634 C C . GLY A 1 199 ? 32.501 -6.008 -2.537 1.00 71.81 199 GLY A C 1
ATOM 1635 O O . GLY A 1 199 ? 31.783 -5.013 -2.612 1.00 71.81 199 GLY A O 1
ATOM 1636 N N . ARG A 1 200 ? 32.049 -7.189 -2.099 1.00 75.31 200 ARG A N 1
ATOM 1637 C CA . ARG A 1 200 ? 30.637 -7.494 -1.837 1.00 75.31 200 ARG A CA 1
ATOM 1638 C C . ARG A 1 200 ? 29.999 -6.576 -0.795 1.00 75.31 200 ARG A C 1
ATOM 1640 O O . ARG A 1 200 ? 28.923 -6.048 -1.044 1.00 75.31 200 ARG A O 1
ATOM 1647 N N . GLU A 1 201 ? 30.671 -6.335 0.329 1.00 78.25 201 GLU A N 1
ATOM 1648 C CA . GLU A 1 201 ? 30.138 -5.463 1.386 1.00 78.25 201 GLU A CA 1
ATOM 1649 C C . GLU A 1 201 ? 29.945 -4.022 0.900 1.00 78.25 201 GLU A C 1
ATOM 1651 O O . GLU A 1 201 ? 28.941 -3.381 1.210 1.00 78.25 201 GLU A O 1
ATOM 1656 N N . ARG A 1 202 ? 30.884 -3.514 0.092 1.00 79.12 202 ARG A N 1
ATOM 1657 C CA . ARG A 1 202 ? 30.793 -2.167 -0.482 1.00 79.12 202 ARG A CA 1
ATOM 1658 C C . ARG A 1 202 ? 29.697 -2.096 -1.543 1.00 79.12 202 ARG A C 1
ATOM 1660 O O . ARG A 1 202 ? 28.935 -1.138 -1.558 1.00 79.12 202 ARG A O 1
ATOM 1667 N N . PHE A 1 203 ? 29.558 -3.129 -2.372 1.00 76.62 203 PHE A N 1
ATOM 1668 C CA . PHE A 1 203 ? 28.477 -3.234 -3.352 1.00 76.62 203 PHE A CA 1
ATOM 1669 C C . PHE A 1 203 ? 27.091 -3.236 -2.693 1.00 76.62 203 PHE A C 1
ATOM 1671 O O . PHE A 1 203 ? 26.208 -2.505 -3.135 1.00 76.62 203 PHE A O 1
ATOM 1678 N N . GLU A 1 204 ? 26.907 -3.988 -1.605 1.00 77.25 204 GLU A N 1
ATOM 1679 C CA . GLU A 1 204 ? 25.646 -4.017 -0.854 1.00 77.25 204 GLU A CA 1
ATOM 1680 C C . GLU A 1 204 ? 25.309 -2.649 -0.236 1.00 77.25 204 GLU A C 1
ATOM 1682 O O . GLU A 1 204 ? 24.143 -2.252 -0.229 1.00 77.25 204 GLU A O 1
ATOM 1687 N N . LYS A 1 205 ? 26.308 -1.891 0.236 1.00 79.75 205 LYS A N 1
ATOM 1688 C CA . LYS A 1 205 ? 26.116 -0.510 0.716 1.00 79.75 205 LYS A CA 1
ATOM 1689 C C . LYS A 1 205 ? 25.727 0.454 -0.404 1.00 79.75 205 LYS A C 1
ATOM 1691 O O . LYS A 1 205 ? 24.756 1.189 -0.251 1.00 79.75 205 LYS A O 1
ATOM 1696 N N . ILE A 1 206 ? 26.425 0.406 -1.541 1.00 79.19 206 ILE A N 1
ATOM 1697 C CA . ILE A 1 206 ? 26.127 1.224 -2.730 1.00 79.19 206 ILE A CA 1
ATOM 1698 C C . ILE A 1 206 ? 24.718 0.919 -3.249 1.00 79.19 206 ILE A C 1
ATOM 1700 O O . ILE A 1 206 ? 23.967 1.833 -3.586 1.00 79.19 206 ILE A O 1
ATOM 1704 N N . GLN A 1 207 ? 24.332 -0.357 -3.2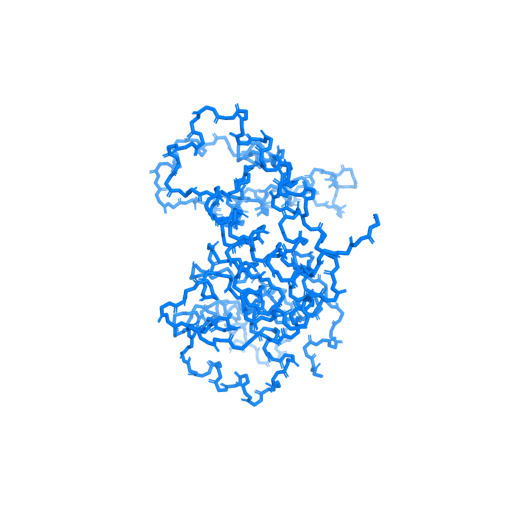73 1.00 75.31 207 GLN A N 1
ATOM 1705 C CA . GLN A 1 207 ? 22.990 -0.773 -3.659 1.00 75.31 207 GLN A CA 1
ATOM 1706 C C . GLN A 1 207 ? 21.930 -0.223 -2.697 1.00 75.31 207 GLN A C 1
ATOM 1708 O O . GLN A 1 207 ? 20.970 0.387 -3.160 1.00 75.31 207 GLN A O 1
ATOM 1713 N N . LYS A 1 208 ? 22.130 -0.349 -1.379 1.00 74.12 208 LYS A N 1
ATOM 1714 C CA . LYS A 1 208 ? 21.218 0.219 -0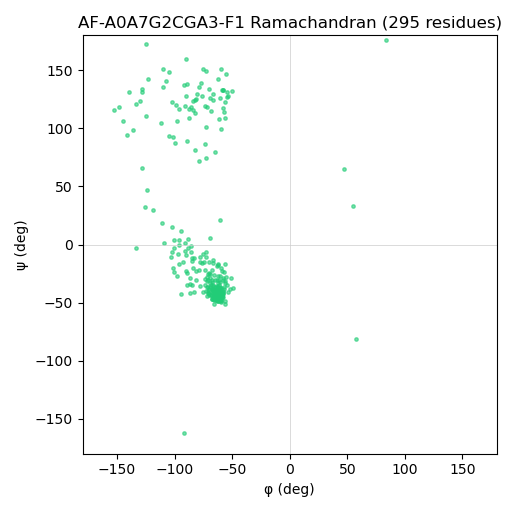.371 1.00 74.12 208 LYS A CA 1
ATOM 1715 C C . LYS A 1 208 ? 21.100 1.742 -0.476 1.00 74.12 208 LYS A C 1
ATOM 1717 O O . LYS A 1 208 ? 19.997 2.270 -0.390 1.00 74.12 208 LYS A O 1
ATOM 1722 N N . ALA A 1 209 ? 22.211 2.447 -0.695 1.00 75.19 209 ALA A N 1
ATOM 1723 C CA . ALA A 1 209 ? 22.224 3.899 -0.867 1.00 75.19 209 ALA A CA 1
ATOM 1724 C C . ALA A 1 209 ? 21.496 4.335 -2.148 1.00 75.19 209 ALA A C 1
ATOM 1726 O O . ALA A 1 209 ? 20.724 5.291 -2.132 1.00 75.19 209 ALA A O 1
ATOM 1727 N N . TYR A 1 210 ? 21.699 3.617 -3.256 1.00 74.44 210 TYR A N 1
ATOM 1728 C CA . TYR A 1 210 ? 20.985 3.867 -4.505 1.00 74.44 210 TYR A CA 1
ATOM 1729 C C . TYR A 1 210 ? 19.485 3.594 -4.367 1.00 74.44 210 TYR A C 1
ATOM 1731 O O . TYR A 1 210 ? 18.683 4.422 -4.789 1.00 74.44 210 TYR A O 1
ATOM 1739 N N . GLU A 1 211 ? 19.095 2.476 -3.753 1.00 72.75 211 GLU A N 1
ATOM 1740 C CA . GLU A 1 211 ? 17.691 2.153 -3.473 1.00 72.75 211 GLU A CA 1
ATOM 1741 C C . GLU A 1 211 ? 17.038 3.251 -2.623 1.00 72.75 211 GLU A C 1
ATOM 1743 O O . GLU A 1 211 ? 15.978 3.741 -2.997 1.00 72.75 211 GLU A O 1
ATOM 1748 N N . PHE A 1 212 ? 17.714 3.730 -1.574 1.00 71.69 212 PHE A N 1
ATOM 1749 C CA . PHE A 1 212 ? 17.224 4.817 -0.721 1.00 71.69 212 PHE A CA 1
ATOM 1750 C C . PHE A 1 212 ? 17.054 6.150 -1.470 1.00 71.69 212 PHE A C 1
ATOM 1752 O O . PHE A 1 212 ? 16.023 6.805 -1.351 1.00 71.69 212 PHE A O 1
ATOM 1759 N N . LEU A 1 213 ? 18.038 6.551 -2.283 1.00 69.69 213 LEU A N 1
ATOM 1760 C CA . LEU A 1 213 ? 17.988 7.810 -3.042 1.00 69.69 213 LEU A CA 1
ATOM 1761 C C . LEU A 1 213 ? 17.061 7.750 -4.265 1.00 69.69 213 LEU A C 1
ATOM 1763 O O . LEU A 1 213 ? 16.744 8.787 -4.846 1.00 69.69 213 LEU A O 1
ATOM 1767 N N . THR A 1 214 ? 16.670 6.550 -4.702 1.00 64.44 214 THR A N 1
ATOM 1768 C CA . THR A 1 214 ? 15.741 6.363 -5.824 1.00 64.44 214 THR A CA 1
ATOM 1769 C C . THR A 1 214 ? 14.315 6.063 -5.396 1.00 64.44 214 THR A C 1
ATOM 1771 O O . THR A 1 214 ? 13.409 6.359 -6.174 1.00 64.44 214 THR A O 1
ATOM 1774 N N . SER A 1 215 ? 14.096 5.538 -4.189 1.00 61.88 215 SER A N 1
ATOM 1775 C CA . SER A 1 215 ? 12.769 5.495 -3.585 1.00 61.88 215 SER A CA 1
ATOM 1776 C C . SER A 1 215 ? 12.316 6.919 -3.277 1.00 61.88 215 SER A C 1
ATOM 1778 O O . SER A 1 215 ? 12.994 7.644 -2.552 1.00 61.88 215 SER A O 1
ATOM 1780 N N . SER A 1 216 ? 11.157 7.334 -3.793 1.00 53.12 216 SER A N 1
ATOM 1781 C CA . SER A 1 216 ? 10.614 8.691 -3.577 1.00 53.12 216 SER A CA 1
ATOM 1782 C C . SER A 1 216 ? 10.157 8.945 -2.131 1.00 53.12 216 SER A C 1
ATOM 1784 O O . SER A 1 216 ? 9.549 9.977 -1.836 1.00 53.12 216 SER A O 1
ATOM 1786 N N . SER A 1 217 ? 10.402 7.995 -1.232 1.00 51.38 217 SER A N 1
ATOM 1787 C CA . SER A 1 217 ? 9.979 8.019 0.155 1.00 51.38 217 SER A CA 1
ATOM 1788 C C . SER A 1 217 ? 11.155 8.421 1.028 1.00 51.38 217 SER A C 1
ATOM 1790 O O . SER A 1 217 ? 11.906 7.580 1.514 1.00 51.38 217 SER A O 1
ATOM 1792 N N . ILE A 1 218 ? 11.272 9.722 1.294 1.00 52.09 218 ILE A N 1
ATOM 1793 C CA . ILE A 1 218 ? 11.900 10.191 2.531 1.00 52.09 218 ILE A CA 1
ATOM 1794 C C . ILE A 1 218 ? 10.973 9.705 3.651 1.00 52.09 218 ILE A C 1
ATOM 1796 O O . ILE A 1 218 ? 10.082 10.426 4.103 1.00 52.09 218 ILE A O 1
ATOM 1800 N N . GLU A 1 219 ? 11.077 8.428 4.018 1.00 53.06 219 GLU A N 1
ATOM 1801 C CA . GLU A 1 219 ? 10.374 7.907 5.177 1.00 53.06 219 GLU A CA 1
ATOM 1802 C C . GLU A 1 219 ? 10.905 8.684 6.372 1.00 53.06 219 GLU A C 1
ATOM 1804 O O . GLU A 1 219 ? 12.071 8.550 6.750 1.00 53.06 219 GLU A O 1
ATOM 1809 N N . SER A 1 220 ? 10.059 9.567 6.907 1.00 51.56 220 SER A N 1
ATOM 1810 C CA . SER A 1 220 ? 10.404 10.325 8.096 1.00 51.56 220 SER A CA 1
ATOM 1811 C C . SER A 1 220 ? 10.825 9.341 9.177 1.00 51.56 220 SER A C 1
ATOM 1813 O O . SER A 1 220 ? 10.111 8.388 9.496 1.00 51.56 220 SER A O 1
ATOM 1815 N N . SER A 1 221 ? 12.001 9.610 9.730 1.00 55.19 221 SER A N 1
ATOM 1816 C CA . SER A 1 221 ? 12.574 8.938 10.888 1.00 55.19 221 SER A CA 1
ATOM 1817 C C . SER A 1 221 ? 11.654 8.995 12.117 1.00 55.19 221 SER A C 1
ATOM 1819 O O . SER A 1 221 ? 11.875 8.262 13.079 1.00 55.19 221 SER A O 1
ATOM 1821 N N . GLU A 1 222 ? 10.660 9.884 12.116 1.00 60.88 222 GLU A N 1
ATOM 1822 C CA . GLU A 1 222 ? 9.754 10.115 13.233 1.00 60.88 222 GLU A CA 1
ATOM 1823 C C . GLU A 1 222 ? 8.360 9.511 12.989 1.00 60.88 222 GLU A C 1
ATOM 1825 O O . GLU A 1 222 ? 7.874 9.491 11.850 1.00 60.88 222 GLU A O 1
ATOM 1830 N N . PRO A 1 223 ? 7.666 9.059 14.055 1.00 67.00 223 PRO A N 1
ATOM 1831 C CA . PRO A 1 223 ? 6.288 8.597 13.956 1.00 67.00 223 PRO A CA 1
ATOM 1832 C C . PRO A 1 223 ? 5.398 9.712 13.401 1.00 67.00 223 PRO A C 1
ATOM 1834 O O . PRO A 1 223 ? 5.236 10.764 14.021 1.00 67.00 223 PRO A O 1
ATOM 1837 N N . ASN A 1 224 ? 4.789 9.488 12.237 1.00 74.19 224 ASN A N 1
ATOM 1838 C CA . ASN A 1 224 ? 3.954 10.507 11.615 1.00 74.19 224 ASN A CA 1
ATOM 1839 C C . ASN A 1 224 ? 2.613 10.631 12.377 1.00 74.19 224 ASN A C 1
ATOM 1841 O O . ASN A 1 224 ? 1.837 9.666 12.417 1.00 74.19 224 ASN A O 1
ATOM 1845 N N . PRO A 1 225 ? 2.281 11.801 12.959 1.00 75.31 225 PRO A N 1
ATOM 1846 C CA . PRO A 1 225 ? 1.052 11.972 13.732 1.00 75.31 225 PRO A CA 1
ATOM 1847 C C . PRO A 1 225 ? -0.216 11.790 12.886 1.00 75.31 225 PRO A C 1
ATOM 1849 O O . PRO A 1 225 ? -1.221 11.295 13.400 1.00 75.31 225 PRO A O 1
ATOM 1852 N N . ALA A 1 226 ? -0.178 12.113 11.587 1.00 78.06 226 ALA A N 1
ATOM 1853 C CA . ALA A 1 226 ? -1.303 11.895 10.677 1.00 78.06 226 ALA A CA 1
ATOM 1854 C C . ALA A 1 226 ? -1.564 10.397 10.445 1.00 78.06 226 ALA A C 1
ATOM 1856 O O . ALA A 1 226 ? -2.715 9.959 10.435 1.00 78.06 226 ALA A O 1
ATOM 1857 N N . ASN A 1 227 ? -0.502 9.592 10.352 1.00 82.31 227 ASN A N 1
ATOM 1858 C CA . ASN A 1 227 ? -0.606 8.137 10.240 1.00 82.31 227 ASN A CA 1
ATOM 1859 C C . ASN A 1 227 ? -1.239 7.535 11.498 1.00 82.31 227 ASN A C 1
ATOM 1861 O O . ASN A 1 227 ? -2.192 6.759 11.414 1.00 82.31 227 ASN A O 1
ATOM 1865 N N . ILE A 1 228 ? -0.760 7.947 12.676 1.00 82.25 228 ILE A N 1
ATOM 1866 C CA . ILE A 1 228 ? -1.305 7.508 13.968 1.00 82.25 228 ILE A CA 1
ATOM 1867 C C . ILE A 1 228 ? -2.777 7.919 14.102 1.00 82.25 228 ILE A C 1
ATOM 1869 O O . ILE A 1 228 ? -3.600 7.130 14.569 1.00 82.25 228 ILE A O 1
ATOM 1873 N N . PHE A 1 229 ? -3.139 9.121 13.651 1.00 82.94 229 PHE A N 1
ATOM 1874 C CA . PHE A 1 229 ? -4.527 9.575 13.629 1.00 82.94 229 PHE A CA 1
ATOM 1875 C C . PHE A 1 229 ? -5.420 8.676 12.771 1.00 82.94 229 PHE A C 1
ATOM 1877 O O . PHE A 1 229 ? -6.479 8.257 13.238 1.00 82.94 229 PHE A O 1
ATOM 1884 N N . LEU A 1 230 ? -4.995 8.337 11.549 1.00 84.75 230 LEU A N 1
ATOM 1885 C CA . LEU A 1 230 ? -5.738 7.434 10.663 1.00 84.75 230 LEU A CA 1
ATOM 1886 C C . LEU A 1 230 ? -5.893 6.035 11.276 1.00 84.75 230 LEU A C 1
ATOM 1888 O O . LEU A 1 230 ? -6.973 5.442 11.212 1.00 84.75 230 LEU A O 1
ATOM 1892 N N . LEU A 1 231 ? -4.854 5.524 11.939 1.00 86.56 231 LEU A N 1
ATOM 1893 C CA . LEU A 1 231 ? -4.896 4.238 12.640 1.00 86.56 231 LEU A CA 1
ATOM 1894 C C . LEU A 1 231 ? -5.878 4.259 13.823 1.00 86.56 231 LEU A C 1
ATOM 1896 O O . LEU A 1 231 ? -6.675 3.340 13.979 1.00 86.56 231 LEU A O 1
ATOM 1900 N N . LEU A 1 232 ? -5.884 5.312 14.641 1.00 84.12 232 LEU A N 1
ATOM 1901 C CA . LEU A 1 232 ? -6.820 5.431 15.769 1.00 84.12 232 LEU A CA 1
ATOM 1902 C C . LEU A 1 232 ? -8.262 5.685 15.309 1.00 84.12 232 LEU A C 1
ATOM 1904 O O . LEU A 1 232 ? -9.222 5.175 15.900 1.00 84.12 232 LEU A O 1
ATOM 1908 N N . ARG A 1 233 ? -8.436 6.470 14.242 1.00 84.25 233 ARG A N 1
ATOM 1909 C CA . ARG A 1 233 ? -9.752 6.760 13.673 1.00 84.25 233 ARG A CA 1
ATOM 1910 C C . ARG A 1 233 ? -10.367 5.524 13.026 1.00 84.25 233 ARG A C 1
ATOM 1912 O O . ARG A 1 233 ? -11.536 5.245 13.283 1.00 84.25 233 ARG A O 1
ATOM 1919 N N . SER A 1 234 ? -9.590 4.756 12.266 1.00 85.81 234 SER A N 1
ATOM 1920 C CA . SER A 1 234 ? -10.053 3.491 11.683 1.00 85.81 234 SER A CA 1
ATOM 1921 C C . SER A 1 234 ? -10.467 2.487 12.761 1.00 85.81 234 SER A C 1
ATOM 1923 O O . SER A 1 234 ? -11.541 1.902 12.646 1.00 85.81 234 SER A O 1
ATOM 1925 N N . GLN A 1 235 ? -9.721 2.378 13.866 1.00 86.62 235 GLN A N 1
ATOM 1926 C CA . GLN A 1 235 ? -10.137 1.570 15.022 1.00 86.62 235 GLN A CA 1
ATOM 1927 C C . GLN A 1 235 ? -11.461 2.057 15.624 1.00 86.62 235 GLN A C 1
ATOM 1929 O O . GLN A 1 235 ? -12.341 1.249 15.903 1.00 86.62 235 GLN A O 1
ATOM 1934 N N . SER A 1 236 ? -11.646 3.371 15.785 1.00 83.25 236 SER A N 1
ATOM 1935 C CA . SER A 1 236 ? -12.908 3.933 16.295 1.00 83.25 236 SER A CA 1
ATOM 1936 C C . SER A 1 236 ? -14.104 3.575 15.407 1.00 83.25 236 SER A C 1
ATOM 1938 O O . SER A 1 236 ? -15.172 3.238 15.916 1.00 83.25 236 SER A O 1
ATOM 1940 N N . ILE A 1 237 ? -13.934 3.654 14.083 1.00 85.31 237 ILE A N 1
ATOM 1941 C CA . ILE A 1 237 ? -14.967 3.288 13.103 1.00 85.31 237 ILE A CA 1
ATOM 1942 C C . ILE A 1 237 ? -15.251 1.788 13.171 1.00 85.31 237 ILE A C 1
ATOM 1944 O O . ILE A 1 237 ? -16.412 1.385 13.181 1.00 85.31 237 ILE A O 1
ATOM 1948 N N . LEU A 1 238 ? -14.201 0.976 13.276 1.00 85.69 238 LEU A N 1
ATOM 1949 C CA . LEU A 1 238 ? -14.294 -0.472 13.366 1.00 85.69 238 LEU A CA 1
ATOM 1950 C C . LEU A 1 238 ? -15.082 -0.916 14.607 1.00 85.69 238 LEU A C 1
ATOM 1952 O O . LEU A 1 238 ? -16.018 -1.700 14.477 1.00 85.69 238 LEU A O 1
ATOM 1956 N N . PHE A 1 239 ? -14.783 -0.357 15.785 1.00 82.50 239 PHE A N 1
ATOM 1957 C CA . PHE A 1 239 ? -15.556 -0.630 17.001 1.00 82.50 239 PHE A CA 1
ATOM 1958 C C . PHE A 1 239 ? -16.994 -0.119 16.896 1.00 82.50 239 PHE A C 1
ATOM 1960 O O . PHE A 1 239 ? -17.914 -0.845 17.241 1.00 82.50 239 PHE A O 1
ATOM 1967 N N . LYS A 1 240 ? -17.221 1.077 16.339 1.00 83.38 240 LYS A N 1
ATOM 1968 C CA . LYS A 1 240 ? -18.577 1.622 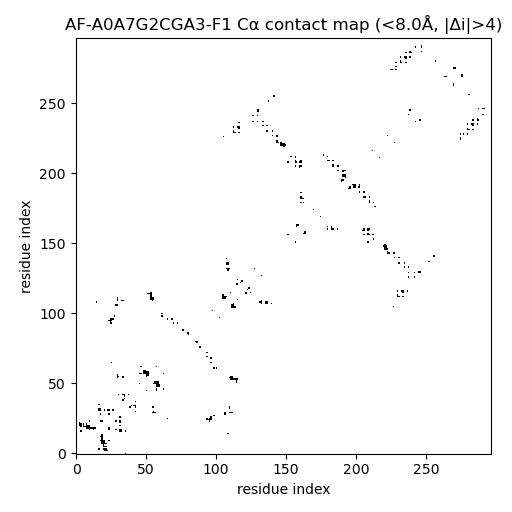16.161 1.00 83.38 240 LYS A CA 1
ATOM 1969 C C . LYS A 1 240 ? -19.451 0.756 15.241 1.00 83.38 240 LYS A C 1
ATOM 1971 O O . LYS A 1 240 ? -20.641 0.618 15.505 1.00 83.38 240 LYS A O 1
ATOM 1976 N N . ARG A 1 241 ? -18.891 0.221 14.149 1.00 84.00 241 ARG A N 1
ATOM 1977 C CA . ARG A 1 241 ? -19.642 -0.535 13.126 1.00 84.00 241 ARG A CA 1
ATOM 1978 C C . ARG A 1 241 ? -19.727 -2.034 13.416 1.00 84.00 241 ARG A C 1
ATOM 1980 O O . ARG A 1 241 ? -20.740 -2.646 13.103 1.00 84.00 241 ARG A O 1
ATOM 1987 N N . CYS A 1 242 ? -18.687 -2.621 14.005 1.00 82.56 242 CYS A N 1
ATOM 1988 C CA . CYS A 1 242 ? -18.554 -4.069 14.197 1.00 82.56 242 CYS A CA 1
ATOM 1989 C C . CYS A 1 242 ? -18.469 -4.467 15.681 1.00 82.56 242 CYS A C 1
ATOM 1991 O O . CYS A 1 242 ? -17.844 -5.474 16.024 1.00 82.56 242 CYS A O 1
ATOM 1993 N N . SER A 1 243 ? -19.089 -3.686 16.573 1.00 80.62 243 SER A N 1
ATOM 1994 C CA . SER A 1 243 ? -19.060 -3.928 18.022 1.00 80.62 243 SER A CA 1
ATOM 1995 C C . SER A 1 2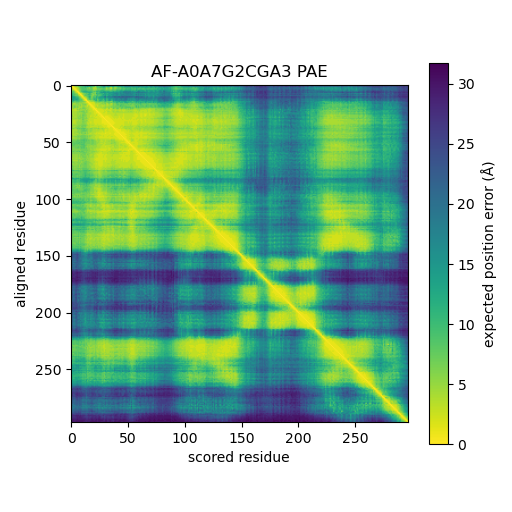43 ? -19.575 -5.306 18.416 1.00 80.62 243 SER A C 1
ATOM 1997 O O . SER A 1 243 ? -19.021 -5.955 19.296 1.00 80.62 243 SER A O 1
ATOM 1999 N N . ASN A 1 244 ? -20.616 -5.781 17.738 1.00 80.69 244 ASN A N 1
ATOM 2000 C CA . ASN A 1 244 ? -21.199 -7.105 17.922 1.00 80.69 244 ASN A CA 1
ATOM 2001 C C . ASN A 1 244 ? -20.169 -8.240 17.813 1.00 80.69 244 ASN A C 1
ATOM 2003 O O . ASN A 1 244 ? -20.216 -9.157 18.621 1.00 80.69 244 ASN A O 1
ATOM 2007 N N . VAL A 1 245 ? -19.237 -8.159 16.861 1.00 82.00 245 VAL A N 1
ATOM 2008 C CA . VAL A 1 245 ? -18.197 -9.181 16.651 1.00 82.00 245 VAL A CA 1
ATOM 2009 C C . VAL A 1 245 ? -16.994 -8.947 17.568 1.00 82.00 245 VAL A C 1
ATOM 2011 O O . VAL A 1 245 ? -16.363 -9.890 18.033 1.00 82.00 245 VAL A O 1
ATOM 2014 N N . LEU A 1 246 ? -16.652 -7.686 17.841 1.00 80.81 246 LEU A N 1
ATOM 2015 C CA . LEU A 1 246 ? -15.413 -7.333 18.542 1.00 80.81 246 LEU A CA 1
ATOM 2016 C C . LEU A 1 246 ? -15.509 -7.410 20.069 1.00 80.81 246 LEU A C 1
ATOM 2018 O O . LEU A 1 246 ? -14.476 -7.542 20.721 1.00 80.81 246 LEU A O 1
ATOM 2022 N N . LYS A 1 247 ? -16.718 -7.374 20.643 1.00 77.25 247 LYS A N 1
ATOM 2023 C CA . LYS A 1 247 ? -16.956 -7.479 22.096 1.00 77.25 247 LYS A CA 1
ATOM 2024 C C . LYS A 1 247 ? -16.404 -8.754 22.732 1.00 77.25 247 LYS A C 1
ATOM 2026 O O . LYS A 1 247 ? -16.074 -8.747 23.914 1.00 77.25 247 LYS A O 1
ATOM 2031 N N . GLU A 1 248 ? -16.317 -9.837 21.967 1.00 79.38 248 GLU A N 1
ATOM 2032 C CA . GLU A 1 248 ? -15.828 -11.131 22.452 1.00 79.38 248 GLU A CA 1
ATOM 2033 C C . GLU A 1 248 ? -14.302 -11.159 22.637 1.00 79.38 248 GLU A C 1
ATOM 2035 O O . GLU A 1 248 ? -13.768 -12.040 23.311 1.00 79.38 248 GLU A O 1
ATOM 2040 N N . TYR A 1 249 ? -13.585 -10.184 22.071 1.00 76.38 249 TYR A N 1
ATOM 2041 C CA . TYR A 1 249 ? -12.130 -10.167 22.042 1.00 76.38 249 TYR A CA 1
ATOM 2042 C C . TYR A 1 249 ? -11.551 -9.075 22.941 1.00 76.38 249 TYR A C 1
ATOM 2044 O O . TYR A 1 249 ? -11.952 -7.913 22.902 1.00 76.38 249 TYR A O 1
ATOM 2052 N N . LYS A 1 250 ? -10.513 -9.433 23.706 1.00 77.00 250 LYS A N 1
ATOM 2053 C CA . LYS A 1 250 ? -9.737 -8.461 24.481 1.00 77.00 250 LYS A CA 1
ATOM 2054 C C . LYS A 1 250 ? -8.978 -7.526 23.542 1.00 77.00 250 LYS A C 1
ATOM 2056 O O . LYS A 1 250 ? -8.220 -7.975 22.681 1.00 77.00 250 LYS A O 1
ATOM 2061 N N . TYR A 1 251 ? -9.108 -6.222 23.760 1.00 77.81 251 TYR A N 1
ATOM 2062 C CA . TYR A 1 251 ? -8.351 -5.240 22.994 1.00 77.81 251 TYR A CA 1
ATOM 2063 C C . TYR A 1 251 ? -6.847 -5.299 23.320 1.00 77.81 251 TYR A C 1
ATOM 2065 O O . TYR A 1 251 ? -6.415 -4.999 24.431 1.00 77.81 251 TYR A O 1
ATOM 2073 N N . ALA A 1 252 ? -6.029 -5.679 22.336 1.00 76.12 252 ALA A N 1
ATOM 2074 C CA . ALA A 1 252 ? -4.579 -5.845 22.490 1.00 76.12 252 ALA A CA 1
ATOM 2075 C C . ALA A 1 252 ? -3.771 -4.540 22.303 1.00 76.12 252 ALA A C 1
ATOM 2077 O O . ALA A 1 252 ? -2.546 -4.548 22.420 1.00 76.12 252 ALA A O 1
ATOM 2078 N N . GLY A 1 253 ? -4.436 -3.417 22.009 1.00 75.75 253 GLY A N 1
ATOM 2079 C CA . GLY A 1 253 ? -3.792 -2.121 21.762 1.00 75.75 253 GLY A CA 1
ATOM 2080 C C . GLY A 1 253 ? -3.619 -1.231 22.998 1.00 75.75 253 GLY A C 1
ATOM 2081 O O . GLY A 1 253 ? -3.120 -0.115 22.865 1.00 75.75 253 GLY A O 1
ATOM 2082 N N . TYR A 1 254 ? -4.015 -1.678 24.197 1.00 74.88 254 TYR A N 1
ATOM 2083 C CA . TYR A 1 254 ? -3.928 -0.863 25.421 1.00 74.88 254 TYR A CA 1
ATOM 2084 C C . TYR A 1 254 ? -2.508 -0.395 25.736 1.00 74.88 254 TYR A C 1
ATOM 2086 O O . TYR A 1 254 ? -2.303 0.769 26.064 1.00 74.88 254 TYR A O 1
ATOM 2094 N N . GLU A 1 255 ? -1.515 -1.270 25.595 1.00 77.62 255 GLU A N 1
ATOM 2095 C CA . GLU A 1 255 ? -0.118 -0.906 25.851 1.00 77.62 255 GLU A CA 1
ATOM 2096 C C . GLU A 1 255 ? 0.382 0.177 24.889 1.00 77.62 255 GLU A C 1
ATOM 2098 O O . GLU A 1 255 ? 1.140 1.057 25.290 1.00 77.62 255 GLU A O 1
ATOM 2103 N N . LEU A 1 256 ? -0.075 0.146 23.634 1.00 77.81 256 LEU A N 1
ATOM 2104 C CA . LEU A 1 256 ? 0.274 1.138 22.616 1.00 77.81 256 LEU A CA 1
ATOM 2105 C C . LEU A 1 256 ? -0.377 2.487 22.927 1.00 77.81 256 LEU A C 1
ATOM 2107 O O . LEU A 1 256 ? 0.291 3.516 22.860 1.00 77.81 256 LEU A O 1
ATOM 2111 N N . LEU A 1 257 ? -1.647 2.475 23.355 1.00 77.38 257 LEU A N 1
ATOM 2112 C CA . LEU A 1 257 ? -2.337 3.674 23.837 1.00 77.38 257 LEU A CA 1
ATOM 2113 C C . LEU A 1 257 ? -1.614 4.280 25.043 1.00 77.38 257 LEU A C 1
ATOM 2115 O O . LEU A 1 257 ? -1.434 5.492 25.093 1.00 77.38 257 LEU A O 1
ATOM 2119 N N . LEU A 1 258 ? -1.183 3.450 25.997 1.00 75.12 258 LEU A N 1
ATOM 2120 C CA . LEU A 1 258 ? -0.478 3.897 27.199 1.00 75.12 258 LEU A CA 1
ATOM 2121 C C . LEU A 1 258 ? 0.905 4.471 26.884 1.00 75.12 258 LEU A C 1
ATOM 2123 O O . LEU A 1 258 ? 1.277 5.489 27.461 1.00 75.12 258 LEU A O 1
ATOM 2127 N N . LYS A 1 259 ? 1.663 3.849 25.973 1.00 76.56 259 LYS A N 1
ATOM 2128 C CA . LYS A 1 259 ? 2.954 4.383 25.510 1.00 76.56 259 LYS A CA 1
ATOM 2129 C C . LYS A 1 259 ? 2.781 5.747 24.849 1.00 76.56 259 LYS A C 1
ATOM 2131 O O . LYS A 1 259 ? 3.498 6.675 25.198 1.00 76.56 259 LYS A O 1
ATOM 2136 N N . LEU A 1 260 ? 1.788 5.866 23.971 1.00 74.50 260 LEU A N 1
ATOM 2137 C CA . LEU A 1 260 ? 1.475 7.109 23.274 1.00 74.50 260 LEU A CA 1
ATOM 2138 C C . LEU A 1 260 ? 0.967 8.208 24.233 1.00 74.50 260 LEU A C 1
ATOM 2140 O O . LEU A 1 260 ? 1.265 9.384 24.053 1.00 74.50 260 LEU A O 1
ATOM 2144 N N . LEU A 1 261 ? 0.225 7.829 25.280 1.00 70.00 261 LEU A N 1
ATOM 2145 C CA . LEU A 1 261 ? -0.201 8.735 26.353 1.00 70.00 261 LEU A CA 1
ATOM 2146 C C . LEU A 1 261 ? 0.982 9.277 27.150 1.00 70.00 261 LEU A C 1
ATOM 2148 O O . LEU A 1 261 ? 1.028 10.473 27.405 1.00 70.00 261 LEU A O 1
ATOM 2152 N N . LYS A 1 262 ? 1.926 8.414 27.531 1.00 72.69 262 LYS A N 1
ATOM 2153 C CA . LYS A 1 262 ? 3.131 8.832 28.258 1.00 72.69 262 LYS A CA 1
ATOM 2154 C C . LYS A 1 262 ? 3.972 9.789 27.415 1.00 72.69 262 LYS A C 1
ATOM 2156 O O . LYS A 1 262 ? 4.275 10.875 27.883 1.00 72.69 262 LYS A O 1
ATOM 2161 N N . SER A 1 263 ? 4.230 9.444 26.150 1.00 70.50 263 SER A N 1
ATOM 2162 C CA . SER A 1 263 ? 5.023 10.294 25.253 1.00 70.50 263 SER A CA 1
ATOM 2163 C C . SER A 1 263 ? 4.407 11.671 24.996 1.00 70.50 263 SER A C 1
ATOM 2165 O O . SER A 1 263 ? 5.140 12.619 24.760 1.00 70.50 263 SER A O 1
ATOM 2167 N N . GLU A 1 264 ? 3.076 11.796 25.014 1.00 65.19 264 GLU A N 1
ATOM 2168 C CA . GLU A 1 264 ? 2.415 13.099 24.857 1.00 65.19 264 GLU A CA 1
ATOM 2169 C C . GLU A 1 264 ? 2.246 13.875 26.158 1.00 65.19 264 GLU A C 1
ATOM 2171 O O . GLU A 1 264 ? 2.208 15.098 26.115 1.00 65.19 264 GLU A O 1
ATOM 2176 N N . LEU A 1 265 ? 2.131 13.200 27.304 1.00 65.75 265 LEU A N 1
ATOM 2177 C CA . LEU A 1 265 ? 2.099 13.878 28.601 1.00 65.75 265 LEU A CA 1
ATOM 2178 C C . LEU A 1 265 ? 3.456 14.525 28.918 1.00 65.75 265 LEU A C 1
ATOM 2180 O O . LEU A 1 265 ? 3.503 15.560 29.578 1.00 65.75 265 LEU A O 1
ATOM 2184 N N . ASP A 1 266 ? 4.532 13.921 28.413 1.00 64.62 266 ASP A N 1
ATOM 2185 C CA . ASP A 1 266 ? 5.895 14.439 28.510 1.00 64.62 266 ASP A CA 1
ATOM 2186 C C . ASP A 1 266 ? 6.174 15.585 27.503 1.00 64.62 266 ASP A C 1
ATOM 2188 O O . ASP A 1 266 ? 7.150 16.313 27.678 1.00 64.62 266 ASP A O 1
ATOM 2192 N N . ASP A 1 267 ? 5.325 15.787 26.479 1.00 64.62 267 ASP A N 1
ATOM 2193 C CA . ASP A 1 267 ? 5.465 16.846 25.462 1.00 64.62 267 ASP A CA 1
ATOM 2194 C C . ASP A 1 267 ? 4.572 18.071 25.791 1.00 64.62 267 ASP A C 1
ATOM 2196 O O . ASP A 1 267 ? 3.351 18.031 25.596 1.00 64.62 267 ASP A O 1
ATOM 2200 N N . PRO A 1 268 ? 5.147 19.201 26.253 1.00 55.88 268 PRO A N 1
ATOM 2201 C CA . PRO A 1 268 ? 4.385 20.378 26.678 1.00 55.88 268 PRO A CA 1
ATOM 2202 C C . PRO A 1 268 ? 3.627 21.096 25.543 1.00 55.88 268 PRO A C 1
ATOM 2204 O O . PRO A 1 268 ? 2.712 21.870 25.828 1.00 55.88 268 PRO A O 1
ATOM 2207 N N . GLU A 1 269 ? 3.943 20.833 24.267 1.00 58.56 269 GLU A N 1
ATOM 2208 C CA . GLU A 1 269 ? 3.260 21.422 23.101 1.00 58.56 269 GLU A CA 1
ATOM 2209 C C . GLU A 1 269 ? 2.236 20.462 22.454 1.00 58.56 269 GLU A C 1
ATOM 2211 O O . GLU A 1 269 ? 1.596 20.810 21.457 1.00 58.56 269 GLU A O 1
ATOM 2216 N N . ALA A 1 270 ? 2.004 19.271 23.025 1.00 54.78 270 ALA A N 1
ATOM 2217 C CA . ALA A 1 270 ? 1.079 18.269 22.480 1.00 54.78 270 ALA A CA 1
ATOM 2218 C C . ALA A 1 270 ? -0.358 18.796 22.278 1.00 54.78 270 ALA A C 1
ATOM 2220 O O . ALA A 1 270 ? -1.038 18.411 21.328 1.00 54.78 270 ALA A O 1
ATOM 2221 N N . PHE A 1 271 ? -0.803 19.733 23.122 1.00 53.31 271 PHE A N 1
ATOM 2222 C CA . PHE A 1 271 ? -2.131 20.355 23.041 1.00 53.31 271 PHE A CA 1
ATOM 2223 C C . PHE A 1 271 ? -2.265 21.428 21.951 1.00 53.31 271 PHE A C 1
ATOM 2225 O O . PHE A 1 271 ? -3.381 21.866 21.676 1.00 53.31 271 PHE A O 1
ATOM 2232 N N . ARG A 1 272 ? -1.156 21.863 21.335 1.00 52.06 272 ARG A N 1
ATOM 2233 C CA . ARG A 1 272 ? -1.164 22.850 20.243 1.00 52.06 272 ARG A CA 1
ATOM 2234 C C . ARG A 1 272 ? -1.111 22.223 18.853 1.00 52.06 272 ARG A C 1
ATOM 2236 O O . ARG A 1 272 ? -1.266 22.937 17.866 1.00 52.06 272 ARG A O 1
ATOM 2243 N N . LYS A 1 273 ? -0.904 20.905 18.755 1.00 55.28 273 LYS A N 1
ATOM 2244 C CA . LYS A 1 273 ? -0.863 20.197 17.470 1.00 55.28 273 LYS A CA 1
ATOM 2245 C C . LYS A 1 273 ? -2.265 20.156 16.852 1.00 55.28 273 LYS A C 1
ATOM 2247 O O . LYS A 1 273 ? -3.243 19.809 17.508 1.00 55.28 273 LYS A O 1
ATOM 2252 N N . GLU A 1 274 ? -2.336 20.469 15.559 1.00 45.00 274 GLU A N 1
ATOM 2253 C CA . GLU A 1 274 ? -3.567 20.577 14.753 1.00 45.00 274 GLU A CA 1
ATOM 2254 C C . GLU A 1 274 ? -4.404 19.280 14.752 1.00 45.00 274 GLU A C 1
ATOM 2256 O O . GLU A 1 274 ? -5.622 19.287 14.582 1.00 45.00 274 GLU A O 1
ATOM 2261 N N . THR A 1 275 ? -3.751 18.147 15.022 1.00 51.69 275 THR A N 1
ATOM 2262 C CA . THR A 1 275 ? -4.376 16.837 15.191 1.00 51.69 275 THR A CA 1
ATOM 2263 C C . THR A 1 275 ? -4.413 16.461 16.672 1.00 51.69 275 THR A C 1
ATOM 2265 O O . THR A 1 275 ? -3.464 15.884 17.200 1.00 51.69 275 THR A O 1
ATOM 2268 N N . ILE A 1 276 ? -5.520 16.759 17.359 1.00 56.75 276 ILE A N 1
ATOM 2269 C CA . ILE A 1 276 ? -5.709 16.389 18.771 1.00 56.75 276 ILE A CA 1
ATOM 2270 C C . ILE A 1 276 ? -5.963 14.878 18.864 1.00 56.75 276 ILE A C 1
ATOM 2272 O O . ILE A 1 276 ? -7.103 14.401 18.880 1.00 56.75 276 ILE A O 1
ATOM 2276 N N . LEU A 1 277 ? -4.883 14.100 18.931 1.00 57.78 277 LEU A N 1
ATOM 2277 C CA . LEU A 1 277 ? -4.932 12.642 19.058 1.00 57.78 277 LEU A CA 1
ATOM 2278 C C . LEU A 1 277 ? -5.662 12.201 20.343 1.00 57.78 277 LEU A C 1
ATOM 2280 O O . LEU A 1 277 ? -6.289 11.141 20.369 1.00 57.78 277 LEU A O 1
ATOM 2284 N N . ILE A 1 278 ? -5.654 13.042 21.381 1.00 55.22 278 ILE A N 1
ATOM 2285 C CA . ILE A 1 278 ? -6.300 12.810 22.682 1.00 55.22 278 ILE A CA 1
ATOM 2286 C C . ILE A 1 278 ? -7.816 12.557 22.543 1.00 55.22 278 ILE A C 1
ATOM 2288 O O . ILE A 1 278 ? -8.343 11.638 23.173 1.00 55.22 278 ILE A O 1
ATOM 2292 N N . THR A 1 279 ? -8.521 13.297 21.679 1.00 56.03 279 THR A N 1
ATOM 2293 C CA . THR A 1 279 ? -9.987 13.190 21.523 1.00 56.03 279 THR A CA 1
ATOM 2294 C C . THR A 1 279 ? -10.420 11.887 20.846 1.00 56.03 279 THR A C 1
ATOM 2296 O O . THR A 1 279 ? -11.492 11.351 21.130 1.00 56.03 279 THR A O 1
ATOM 2299 N N . LEU A 1 280 ? -9.591 11.334 19.958 1.00 55.22 280 LEU A N 1
ATOM 2300 C CA . LEU A 1 280 ? -9.873 10.034 19.348 1.00 55.22 280 LEU A CA 1
ATOM 2301 C C . LEU A 1 280 ? -9.545 8.877 20.288 1.00 55.22 280 LEU A C 1
ATOM 2303 O O . LEU A 1 280 ? -10.286 7.899 20.323 1.00 55.22 280 LEU A O 1
ATOM 2307 N N . ARG A 1 281 ? -8.493 8.999 21.104 1.00 56.69 281 ARG A N 1
ATOM 2308 C CA . ARG A 1 281 ? -8.154 7.987 22.118 1.00 56.69 281 ARG A CA 1
ATOM 2309 C C . ARG A 1 281 ? -9.257 7.825 23.145 1.00 56.69 281 ARG A C 1
ATOM 2311 O O . ARG A 1 281 ? -9.658 6.698 23.422 1.00 56.69 281 ARG A O 1
ATOM 2318 N N . SER A 1 282 ? -9.762 8.937 23.681 1.00 56.44 282 SER A N 1
ATOM 2319 C CA . SER A 1 282 ? -10.877 8.898 24.624 1.00 56.44 282 SER A CA 1
ATOM 2320 C C . SER A 1 282 ? -12.106 8.262 23.979 1.00 56.44 282 SER A C 1
ATOM 2322 O O . SER A 1 282 ? -12.750 7.445 24.621 1.00 56.44 282 SER A O 1
ATOM 2324 N N . ARG A 1 283 ? -12.376 8.509 22.689 1.00 58.41 283 ARG A N 1
ATOM 2325 C CA . ARG A 1 283 ? -13.428 7.797 21.945 1.00 58.41 283 ARG A CA 1
ATOM 2326 C C . ARG A 1 283 ? -13.178 6.296 21.822 1.00 58.41 283 ARG A C 1
ATOM 2328 O O . ARG A 1 283 ? -14.111 5.553 22.085 1.00 58.41 283 ARG A O 1
ATOM 2335 N N . VAL A 1 284 ? -11.973 5.832 21.482 1.00 58.75 284 VAL A N 1
ATOM 2336 C CA . VAL A 1 284 ? -11.671 4.384 21.422 1.00 58.75 284 VAL A CA 1
ATOM 2337 C C . VAL A 1 284 ? -11.876 3.732 22.793 1.00 58.75 284 VAL A C 1
ATOM 2339 O O . VAL A 1 284 ? -12.554 2.713 22.899 1.00 58.75 284 VAL A O 1
ATOM 2342 N N . VAL A 1 285 ? -11.353 4.352 23.855 1.00 60.03 285 VAL A N 1
ATOM 2343 C CA . VAL A 1 285 ? -11.470 3.840 25.229 1.00 60.03 285 VAL A CA 1
ATOM 2344 C C . VAL A 1 285 ? -12.918 3.878 25.726 1.00 60.03 285 VAL A C 1
ATOM 2346 O O . VAL A 1 285 ? -13.359 2.930 26.366 1.00 60.03 285 VAL A O 1
ATOM 2349 N N . LEU A 1 286 ? -13.677 4.931 25.415 1.00 57.59 286 LEU A N 1
ATOM 2350 C CA . LEU A 1 286 ? -15.087 5.060 25.799 1.00 57.59 286 LEU A CA 1
ATOM 2351 C C . LEU A 1 286 ? -15.997 4.123 25.005 1.00 57.59 286 LEU A C 1
ATOM 2353 O O . LEU A 1 286 ? -16.956 3.609 25.573 1.00 57.59 286 LEU A O 1
ATOM 2357 N N . LEU A 1 287 ? -15.722 3.900 23.718 1.00 57.31 287 LEU A N 1
ATOM 2358 C CA . LEU A 1 287 ? -16.472 2.945 22.903 1.00 57.31 287 LEU A CA 1
ATOM 2359 C C . LEU A 1 287 ? -16.237 1.524 23.413 1.00 57.31 287 LEU A C 1
ATOM 2361 O O . LEU A 1 287 ? -17.204 0.833 23.707 1.00 57.31 287 LEU A O 1
ATOM 2365 N N . TYR A 1 288 ? -14.983 1.137 23.659 1.00 52.69 288 TYR A N 1
ATOM 2366 C CA . TYR A 1 288 ? -14.683 -0.166 24.253 1.00 52.69 288 TYR A CA 1
ATOM 2367 C C . TYR A 1 288 ? -15.252 -0.302 25.680 1.00 52.69 288 TYR A C 1
ATOM 2369 O O . TYR A 1 288 ? -15.871 -1.307 26.018 1.00 52.69 288 TYR A O 1
ATOM 2377 N N . GLY A 1 289 ? -15.120 0.735 26.513 1.00 47.88 289 GLY A N 1
ATOM 2378 C CA . GLY A 1 289 ? -15.604 0.739 27.897 1.00 47.88 289 GLY A CA 1
ATOM 2379 C C . GLY A 1 289 ? -17.130 0.759 28.052 1.00 47.88 289 GLY A C 1
ATOM 2380 O O . GLY A 1 289 ? -17.633 0.291 29.067 1.00 47.88 289 GLY A O 1
ATOM 2381 N N . ARG A 1 290 ? -17.882 1.273 27.068 1.00 50.50 290 ARG A N 1
ATOM 2382 C CA . ARG A 1 290 ? -19.356 1.180 27.038 1.00 50.50 290 ARG A CA 1
ATOM 2383 C C . ARG A 1 290 ? -19.860 -0.159 26.509 1.00 50.50 290 ARG A C 1
ATOM 2385 O O . ARG A 1 290 ? -21.007 -0.514 26.764 1.00 50.50 290 ARG A O 1
ATOM 2392 N N . GLU A 1 291 ? -19.041 -0.858 25.733 1.00 44.03 291 GLU A N 1
ATOM 2393 C CA . GLU A 1 291 ? -19.444 -2.059 25.008 1.00 44.03 291 GLU A CA 1
ATOM 2394 C C . GLU A 1 291 ? -18.999 -3.363 25.672 1.00 44.03 291 GLU A C 1
ATOM 2396 O O . GLU A 1 291 ? -19.634 -4.392 25.435 1.00 44.03 291 GLU A O 1
ATOM 2401 N N . CYS A 1 292 ? -17.994 -3.327 26.550 1.00 35.78 292 CYS A N 1
ATOM 2402 C CA . CYS A 1 292 ? -17.710 -4.419 27.474 1.00 35.78 292 CYS A CA 1
ATOM 2403 C C . CYS A 1 292 ? -18.634 -4.331 28.702 1.00 35.78 292 CYS A C 1
ATOM 2405 O O . CYS A 1 292 ? -18.621 -3.311 29.394 1.00 35.78 292 CYS A O 1
ATOM 2407 N N . PRO A 1 293 ? -19.399 -5.385 29.048 1.00 36.72 293 PRO A N 1
ATOM 2408 C CA . PRO A 1 293 ? -19.926 -5.489 30.403 1.00 36.72 293 PRO A CA 1
ATOM 2409 C C . PRO A 1 293 ? -18.745 -5.512 31.389 1.00 36.72 293 PRO A C 1
ATOM 2411 O O . PRO A 1 293 ? -17.662 -5.981 31.017 1.00 36.72 293 PRO A O 1
ATOM 2414 N N . PRO A 1 294 ? -18.918 -5.027 32.632 1.00 40.44 294 PRO A N 1
ATOM 2415 C CA . PRO A 1 294 ? -17.904 -5.185 33.661 1.00 40.44 294 PRO A CA 1
ATOM 2416 C C . PRO A 1 294 ? -17.689 -6.685 33.865 1.00 40.44 294 PRO A C 1
ATOM 2418 O O . PRO A 1 294 ? -18.493 -7.355 34.510 1.00 40.44 294 PRO A O 1
ATOM 2421 N N . GLN A 1 295 ? -16.637 -7.241 33.268 1.00 39.34 295 GLN A N 1
ATOM 2422 C CA . GLN A 1 295 ? -16.190 -8.567 33.647 1.00 39.34 295 GLN A CA 1
ATOM 2423 C C . GLN A 1 295 ? -15.539 -8.413 35.018 1.00 39.34 295 GLN A C 1
ATOM 2425 O O . GLN A 1 295 ? -14.444 -7.873 35.149 1.00 39.34 295 GLN A O 1
ATOM 2430 N N . CYS A 1 296 ? -16.302 -8.793 36.042 1.00 32.31 296 CYS A N 1
ATOM 2431 C CA . CYS A 1 296 ? -15.813 -9.054 37.384 1.00 32.31 296 CYS A CA 1
ATOM 2432 C C . CYS A 1 296 ? -14.606 -9.999 37.319 1.00 32.31 296 CYS A C 1
ATOM 2434 O O . CYS A 1 296 ? -14.692 -11.044 36.671 1.00 32.31 296 CYS A O 1
ATOM 2436 N N . GLY A 1 297 ? -13.532 -9.652 38.031 1.00 31.50 297 GLY A N 1
ATOM 2437 C CA . GLY A 1 297 ? -12.351 -10.494 38.228 1.00 31.50 297 GLY A CA 1
ATOM 2438 C C . GLY A 1 297 ? -11.077 -9.681 38.291 1.00 31.50 297 GLY A C 1
ATOM 2439 O O . GLY A 1 297 ? -10.380 -9.643 37.257 1.00 31.50 297 GLY A O 1
#

pLDDT: mean 74.87, std 13.73, range [31.5, 92.5]

Organism: NCBI:txid59799

InterPro domains:
  IPR001623 DnaJ domain [PF00226] (178-215)
  IPR001623 DnaJ domain [PS50076] (159-218)
  IPR001623 DnaJ domain [SM00271] (155-218)
  IPR001623 DnaJ domain [cd06257] (177-214)
  IPR036869 Chaperone J-domain superfamily [G3DSA:1.10.287.110] (162-218)
  IPR036869 Chaperone J-domain superfamily [SSF46565] (177-215)
  IPR044978 DnaJ homologue subfamily C, GRV2/DNAJC13 [PTHR36983] (1-287)

Nearest PDB structures (foldseek):
  6ixg-assembly2_B  TM=1.937E-01  e=5.361E+00  Homo sapiens
  1rpw-assembly2_C  TM=1.497E-01  e=6.794E+00  Staphylococcus aureus

Radius of gyration: 23.19 Å; Cα contacts (8 Å, |Δi|>4): 264; chains: 1; bounding box: 58×43×75 Å